Protein AF-A0A7S2MNQ3-F1 (afdb_monomer_lite)

Organism: NCBI:txid374047

Foldseek 3Di:
DDDPVVVVVVLLCVLCVVPDDLVRVLVVCVVVVPPDPVSHRDDRDDDDAFWAWDADDPVSPDIDTFAQDDVVVCVVCVVVQCVVVVVDDFDKDKDWDKHATNDPDQPDPPVRDGIDIDIDMDTHHDPVDQADPCLVVQQQPWDFAQAPVCSNPVVGTDIDGLVVCCVVCVDPYSNRSVVVRVVVVVD

InterPro domains:
  IPR027031 Glycyl-tRNA synthetase/DNA polymerase subunit gamma-2 [PTHR10745] (3-187)
  IPR045864 Class II Aminoacyl-tRNA synthetase/Biotinyl protein ligase (BPL) and lipoyl protein ligase (LPL) [G3DSA:3.30.930.10] (11-187)
  IPR045864 Class II Aminoacyl-tRNA synthetase/Biotinyl protein ligase (BPL) and lipoyl protein ligase (LPL) [SSF55681] (4-186)

pLDDT: mean 94.16, std 4.23, range [74.19, 98.5]

Secondary structure (DSSP, 8-state):
---HHHHHHHHHHHHTGGG--HHHHHHHHHHTT-B-TTSPBPPPP-----S-EEEESTT--EEEE--S-SHHHHHHTHHHHHHHTTT-SSEEEEEEEEEE---SS--SGGGS-SEEEEEEEEEE-BTTB---TTGGGTTT-EEEE--HHHHHTT---EEEEHHHHHHTTSS--HHHHHHHHHHHHH-

Radius of gyration: 21.93 Å; chains: 1; bounding box: 60×30×56 Å

Structure (mmCIF, N/CA/C/O backbone):
data_AF-A0A7S2MNQ3-F1
#
_entry.id   AF-A0A7S2MNQ3-F1
#
loop_
_atom_site.group_PDB
_atom_site.id
_atom_site.type_symbol
_atom_site.label_atom_id
_atom_site.label_alt_id
_atom_site.label_comp_id
_atom_site.label_asym_id
_atom_site.label_entity_id
_atom_site.label_seq_id
_atom_site.pdbx_PDB_ins_code
_atom_site.Cartn_x
_atom_site.Cartn_y
_atom_site.Cartn_z
_atom_site.occupancy
_atom_site.B_iso_or_equiv
_atom_site.auth_seq_id
_atom_site.auth_comp_id
_atom_site.auth_asym_id
_atom_site.auth_atom_id
_atom_site.pdbx_PDB_model_num
ATOM 1 N N . THR A 1 1 ? 35.564 -15.632 -0.385 1.00 74.19 1 THR A N 1
ATOM 2 C CA . THR A 1 1 ? 34.376 -15.359 0.457 1.00 74.19 1 THR A CA 1
ATOM 3 C C . THR A 1 1 ? 34.390 -13.893 0.826 1.00 74.19 1 THR A C 1
ATOM 5 O O . THR A 1 1 ? 35.452 -13.388 1.160 1.00 74.19 1 THR A O 1
ATOM 8 N N . MET A 1 2 ? 33.265 -13.192 0.676 1.00 83.62 2 MET A N 1
ATOM 9 C CA . MET A 1 2 ? 33.176 -11.757 0.980 1.00 83.62 2 MET A CA 1
ATOM 10 C C . MET A 1 2 ? 33.358 -11.517 2.497 1.00 83.62 2 MET A C 1
ATOM 12 O O . MET A 1 2 ? 32.774 -12.282 3.273 1.00 83.62 2 MET A O 1
ATOM 16 N N . PRO A 1 3 ? 34.149 -10.513 2.929 1.00 92.06 3 PRO A N 1
ATOM 17 C CA . PRO A 1 3 ? 34.293 -10.128 4.335 1.00 92.06 3 PRO A CA 1
ATOM 18 C C . PRO A 1 3 ? 32.947 -9.823 5.005 1.00 92.06 3 PRO A C 1
ATOM 20 O O . PRO A 1 3 ? 32.017 -9.350 4.349 1.00 92.06 3 PRO A O 1
ATOM 23 N N . ALA A 1 4 ? 32.849 -10.068 6.315 1.00 88.44 4 ALA A N 1
ATOM 24 C CA . ALA A 1 4 ? 31.614 -9.863 7.076 1.00 88.44 4 ALA A CA 1
ATOM 25 C C . ALA A 1 4 ? 31.109 -8.412 6.996 1.00 88.44 4 ALA A C 1
ATOM 27 O O . ALA A 1 4 ? 29.919 -8.197 6.780 1.00 88.44 4 ALA A O 1
ATOM 28 N N . ASP A 1 5 ? 32.018 -7.439 7.060 1.00 88.69 5 ASP A N 1
ATOM 29 C CA . ASP A 1 5 ? 31.673 -6.015 7.012 1.00 88.69 5 ASP A CA 1
ATOM 30 C C . ASP A 1 5 ? 31.114 -5.605 5.643 1.00 88.69 5 ASP A C 1
ATOM 32 O O . ASP A 1 5 ? 30.091 -4.930 5.561 1.00 88.69 5 ASP A O 1
ATOM 36 N N . GLN A 1 6 ? 31.721 -6.096 4.555 1.00 88.38 6 GLN A N 1
ATOM 37 C CA . GLN A 1 6 ? 31.221 -5.865 3.193 1.00 88.38 6 GLN A CA 1
ATOM 38 C C . GLN A 1 6 ? 29.860 -6.532 2.970 1.00 88.38 6 GLN A C 1
ATOM 40 O O . GLN A 1 6 ? 28.988 -5.984 2.297 1.00 88.38 6 GLN A O 1
ATOM 45 N N . ARG A 1 7 ? 29.645 -7.711 3.566 1.00 89.06 7 ARG A N 1
ATOM 46 C CA . ARG A 1 7 ? 28.344 -8.378 3.521 1.00 89.06 7 ARG A CA 1
ATOM 47 C C . ARG A 1 7 ? 27.265 -7.552 4.213 1.00 89.06 7 ARG A C 1
ATOM 49 O O . ARG A 1 7 ? 26.175 -7.430 3.660 1.00 89.06 7 ARG A O 1
ATOM 56 N N . GLU A 1 8 ? 27.550 -7.011 5.394 1.00 88.44 8 GLU A N 1
ATOM 57 C CA . GLU A 1 8 ? 26.587 -6.181 6.119 1.00 88.44 8 GLU A CA 1
ATOM 58 C C . GLU A 1 8 ? 26.310 -4.865 5.382 1.00 88.44 8 GLU A C 1
ATOM 60 O O . GLU A 1 8 ? 25.156 -4.449 5.297 1.00 88.44 8 GLU A O 1
ATOM 65 N N . GLU A 1 9 ? 27.325 -4.253 4.761 1.00 89.00 9 GLU A N 1
ATOM 66 C CA . GLU A 1 9 ? 27.139 -3.079 3.899 1.00 89.00 9 GLU A CA 1
ATOM 67 C C . GLU A 1 9 ? 26.168 -3.381 2.747 1.00 89.00 9 GLU A C 1
ATOM 69 O O . GLU A 1 9 ? 25.203 -2.646 2.542 1.00 89.00 9 GLU A O 1
ATOM 74 N N . HIS A 1 10 ? 26.360 -4.494 2.034 1.00 90.62 10 HIS A N 1
ATOM 75 C CA . HIS A 1 10 ? 25.475 -4.879 0.930 1.00 90.62 10 HIS A CA 1
ATOM 76 C C . HIS A 1 10 ? 24.045 -5.169 1.400 1.00 90.62 10 HIS A C 1
ATOM 78 O O . HIS A 1 10 ? 23.089 -4.763 0.741 1.00 90.62 10 HIS A O 1
ATOM 84 N N . LEU A 1 11 ? 23.881 -5.839 2.546 1.00 89.56 11 LEU A N 1
ATOM 85 C CA . LEU A 1 11 ? 22.562 -6.093 3.132 1.00 89.56 11 LEU A CA 1
ATOM 86 C C . LEU A 1 11 ? 21.868 -4.788 3.527 1.00 89.56 11 LEU A C 1
ATOM 88 O O . LEU A 1 11 ? 20.670 -4.637 3.300 1.00 89.56 11 LEU A O 1
ATOM 92 N N . ARG A 1 12 ? 22.610 -3.822 4.071 1.00 87.50 12 ARG A N 1
ATOM 93 C CA . ARG A 1 12 ? 22.073 -2.499 4.393 1.00 87.50 12 ARG A CA 1
ATOM 94 C C . ARG A 1 12 ? 21.604 -1.760 3.141 1.00 87.50 12 ARG A C 1
ATOM 96 O O . ARG A 1 12 ? 20.488 -1.251 3.145 1.00 87.50 12 ARG A O 1
ATOM 103 N N . ILE A 1 13 ? 22.404 -1.757 2.075 1.00 90.94 13 ILE A N 1
ATOM 104 C CA . ILE A 1 13 ? 22.024 -1.158 0.784 1.00 90.94 13 ILE A CA 1
ATOM 105 C C . ILE A 1 13 ? 20.764 -1.834 0.239 1.00 90.94 13 ILE A C 1
ATOM 107 O O . ILE A 1 13 ? 19.827 -1.155 -0.167 1.00 90.94 13 ILE A O 1
ATOM 111 N N . GLN A 1 14 ? 20.692 -3.166 0.301 1.00 90.12 14 GLN A N 1
ATOM 112 C CA . GLN A 1 14 ? 19.516 -3.919 -0.134 1.00 90.12 14 GLN A CA 1
ATOM 113 C C . GLN A 1 14 ? 18.250 -3.527 0.641 1.00 90.12 14 GLN A C 1
ATOM 115 O O . GLN A 1 14 ? 17.197 -3.362 0.032 1.00 90.12 14 GLN A O 1
ATOM 120 N N . ARG A 1 15 ? 18.341 -3.345 1.967 1.00 88.69 15 ARG A N 1
ATOM 121 C CA . ARG A 1 15 ? 17.210 -2.905 2.807 1.00 88.69 15 ARG A CA 1
ATOM 122 C C . ARG A 1 15 ? 16.706 -1.502 2.451 1.00 88.69 15 ARG A C 1
ATOM 124 O O . ARG A 1 15 ? 15.576 -1.172 2.785 1.00 88.69 15 ARG A O 1
ATOM 131 N N . GLN A 1 16 ? 17.532 -0.686 1.800 1.00 89.12 16 GLN A N 1
ATOM 132 C CA . GLN A 1 16 ? 17.235 0.706 1.451 1.00 89.12 16 GLN A CA 1
ATOM 133 C C . GLN A 1 16 ? 16.990 0.912 -0.049 1.00 89.12 16 GLN A C 1
ATOM 135 O O . GLN A 1 16 ? 16.825 2.049 -0.477 1.00 89.12 16 GLN A O 1
ATOM 140 N N . ALA A 1 17 ? 16.951 -0.165 -0.841 1.00 89.94 17 ALA A N 1
ATOM 141 C CA . ALA A 1 17 ? 16.892 -0.091 -2.299 1.00 89.94 17 ALA A CA 1
ATOM 142 C C . ALA A 1 17 ? 15.724 0.767 -2.822 1.00 89.94 17 ALA A C 1
ATOM 144 O O . ALA A 1 17 ? 15.895 1.493 -3.797 1.00 89.94 17 ALA A O 1
ATOM 145 N N . ASP A 1 18 ? 14.576 0.732 -2.141 1.00 88.88 18 ASP A N 1
ATOM 146 C CA . ASP A 1 18 ? 13.367 1.473 -2.523 1.00 88.88 18 ASP A CA 1
ATOM 147 C C . ASP A 1 18 ? 13.406 2.970 -2.147 1.00 88.88 18 ASP A C 1
ATOM 149 O O . ASP A 1 18 ? 12.500 3.718 -2.509 1.00 88.88 18 ASP A O 1
ATOM 153 N N . ALA A 1 19 ? 14.425 3.415 -1.402 1.00 91.06 19 ALA A N 1
ATOM 154 C CA . ALA A 1 19 ? 14.555 4.792 -0.920 1.00 91.06 19 ALA A CA 1
ATOM 155 C C . ALA A 1 19 ? 15.574 5.632 -1.706 1.00 91.06 19 ALA A C 1
ATOM 157 O O . ALA A 1 19 ? 15.609 6.848 -1.522 1.00 91.06 19 ALA A O 1
ATOM 158 N N . PHE A 1 20 ? 16.403 5.005 -2.545 1.00 92.88 20 PHE A N 1
ATOM 159 C CA . PHE A 1 20 ? 17.440 5.707 -3.295 1.00 92.88 20 PHE A CA 1
ATOM 160 C C . PHE A 1 20 ? 16.859 6.561 -4.423 1.00 92.88 20 PHE A C 1
ATOM 162 O O . PHE A 1 20 ? 15.936 6.148 -5.131 1.00 92.88 20 PHE A O 1
ATOM 169 N N . SER A 1 21 ? 17.447 7.739 -4.631 1.00 94.19 21 SER A N 1
ATOM 170 C CA . SER A 1 21 ? 17.185 8.547 -5.822 1.00 94.19 21 SER A CA 1
ATOM 171 C C . SER A 1 21 ? 17.766 7.884 -7.084 1.00 94.19 21 SER A C 1
ATOM 173 O O . SER A 1 21 ? 18.634 7.010 -6.984 1.00 94.19 21 SER A O 1
ATOM 175 N N . PRO A 1 22 ? 17.342 8.295 -8.295 1.00 93.50 22 PRO A N 1
ATOM 176 C CA . PRO A 1 22 ? 17.962 7.833 -9.537 1.00 93.50 22 PRO A CA 1
ATOM 177 C C . PRO A 1 22 ? 19.487 8.028 -9.557 1.00 93.50 22 PRO A C 1
ATOM 179 O O . PRO A 1 22 ? 20.218 7.127 -9.954 1.00 93.50 22 PRO A O 1
ATOM 182 N N . GLU A 1 23 ? 19.976 9.166 -9.060 1.00 94.38 23 GLU A N 1
ATOM 183 C CA . GLU A 1 23 ? 21.405 9.488 -9.012 1.00 94.38 23 GLU A CA 1
ATOM 184 C C . GLU A 1 23 ? 22.163 8.593 -8.022 1.00 94.38 23 GLU A C 1
ATOM 186 O O . GLU A 1 23 ? 23.273 8.143 -8.310 1.00 94.38 23 GLU A O 1
ATOM 191 N N . GLU A 1 24 ? 21.565 8.310 -6.862 1.00 94.31 24 GLU A N 1
ATOM 192 C CA . GLU A 1 24 ? 22.134 7.394 -5.871 1.00 94.31 24 GLU A CA 1
ATOM 193 C C . GLU A 1 24 ? 22.182 5.957 -6.407 1.00 94.31 24 GLU A C 1
ATOM 195 O O . GLU A 1 24 ? 23.193 5.272 -6.238 1.00 94.31 24 GLU A O 1
ATOM 200 N N . LEU A 1 25 ? 21.132 5.512 -7.107 1.00 93.12 25 LEU A N 1
ATOM 201 C CA . LEU A 1 25 ? 21.104 4.212 -7.779 1.00 93.12 25 LEU A CA 1
ATOM 202 C C . LEU A 1 25 ? 22.197 4.111 -8.846 1.00 93.12 25 LEU A C 1
ATOM 204 O O . LEU A 1 25 ? 22.937 3.127 -8.855 1.00 93.12 25 LEU A O 1
ATOM 208 N N . ASP A 1 26 ? 22.348 5.123 -9.700 1.00 93.75 26 ASP A N 1
ATOM 209 C CA . ASP A 1 26 ? 23.392 5.151 -10.729 1.00 93.75 26 ASP A CA 1
ATOM 210 C C . ASP A 1 26 ? 24.794 5.097 -10.107 1.00 93.75 26 ASP A C 1
ATOM 212 O O . ASP A 1 26 ? 25.646 4.314 -10.541 1.00 93.75 26 ASP A O 1
ATOM 216 N N . ALA A 1 27 ? 25.029 5.864 -9.038 1.00 94.50 27 ALA A N 1
ATOM 217 C CA . ALA A 1 27 ? 26.290 5.835 -8.304 1.00 94.50 27 ALA A CA 1
ATOM 218 C C . ALA A 1 27 ? 26.582 4.448 -7.707 1.00 94.50 27 ALA A C 1
ATOM 220 O O . ALA A 1 27 ? 27.723 3.981 -7.759 1.00 94.50 27 ALA A O 1
ATOM 221 N N . LEU A 1 28 ? 25.566 3.761 -7.174 1.00 93.69 28 LEU A N 1
ATOM 222 C CA . LEU A 1 28 ? 25.700 2.401 -6.645 1.00 93.69 28 LEU A CA 1
ATOM 223 C C . LEU A 1 28 ? 25.972 1.377 -7.753 1.00 93.69 28 LEU A C 1
ATOM 225 O O . LEU A 1 28 ? 26.846 0.524 -7.590 1.00 93.69 28 LEU A O 1
ATOM 229 N N . LEU A 1 29 ? 25.269 1.466 -8.884 1.00 92.81 29 LEU A N 1
ATOM 230 C CA . LEU A 1 29 ? 25.492 0.587 -10.035 1.00 92.81 29 LEU A CA 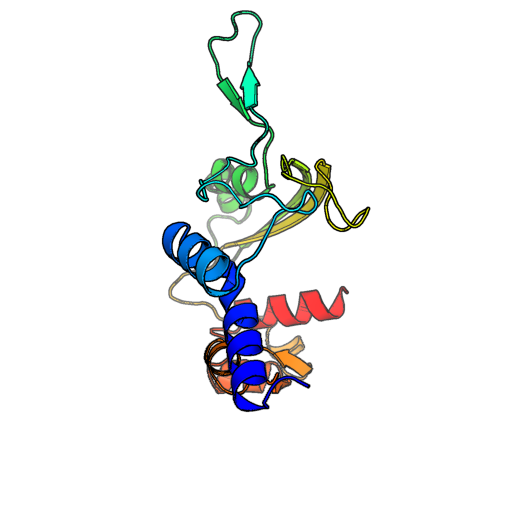1
ATOM 231 C C . LEU A 1 29 ? 26.926 0.723 -10.564 1.00 92.81 29 LEU A C 1
ATOM 233 O O . LEU A 1 29 ? 27.562 -0.291 -10.848 1.00 92.81 29 LEU A O 1
ATOM 237 N N . LEU A 1 30 ? 27.456 1.949 -10.625 1.00 92.44 30 LEU A N 1
ATOM 238 C CA . LEU A 1 30 ? 28.848 2.213 -10.997 1.00 92.44 30 LEU A CA 1
ATOM 239 C C . LEU A 1 30 ? 29.839 1.709 -9.940 1.00 92.44 30 LEU A C 1
ATOM 241 O O . LEU A 1 30 ? 30.812 1.044 -10.292 1.00 92.44 30 LEU A O 1
ATOM 245 N N . LYS A 1 31 ? 29.587 1.976 -8.648 1.00 92.62 31 LYS A N 1
ATOM 246 C CA . LYS A 1 31 ? 30.439 1.530 -7.527 1.00 92.62 31 LYS A CA 1
ATOM 247 C C . LYS A 1 31 ? 30.657 0.014 -7.541 1.00 92.62 31 LYS A C 1
ATOM 249 O O . LYS A 1 31 ? 31.754 -0.440 -7.227 1.00 92.62 31 LYS A O 1
ATOM 254 N N . TYR A 1 32 ? 29.625 -0.753 -7.889 1.00 91.81 32 TYR A N 1
ATOM 255 C CA . TYR A 1 32 ? 29.655 -2.218 -7.880 1.00 91.81 32 TYR A CA 1
ATOM 256 C C . TYR A 1 32 ? 29.868 -2.863 -9.260 1.00 91.81 32 TYR A C 1
ATOM 258 O O . TYR A 1 32 ? 29.749 -4.081 -9.370 1.00 91.81 32 TYR A O 1
ATOM 266 N N . ASP A 1 33 ? 30.197 -2.080 -10.297 1.00 92.06 33 ASP A N 1
ATOM 267 C CA . ASP A 1 33 ? 30.358 -2.548 -11.688 1.00 92.06 33 ASP A CA 1
ATOM 268 C C . ASP A 1 33 ? 29.169 -3.411 -12.170 1.00 92.06 33 ASP A C 1
ATOM 270 O O . ASP A 1 33 ? 29.319 -4.435 -12.845 1.00 92.06 33 ASP A O 1
ATOM 274 N N . CYS A 1 34 ? 27.952 -3.010 -11.786 1.00 91.94 34 CYS A N 1
ATOM 275 C CA . CYS A 1 34 ? 26.723 -3.703 -12.147 1.00 91.94 34 CYS A CA 1
ATOM 276 C C . CYS A 1 34 ? 26.456 -3.554 -13.649 1.00 91.94 34 CYS A C 1
ATOM 278 O O . CYS A 1 34 ? 26.321 -2.446 -14.168 1.00 91.94 34 CYS A O 1
ATOM 280 N N . LYS A 1 35 ? 26.311 -4.684 -14.345 1.00 92.75 35 LYS A N 1
ATOM 281 C CA . LYS A 1 35 ? 26.065 -4.728 -15.794 1.00 92.75 35 LYS A CA 1
ATOM 282 C C . LYS A 1 35 ? 24.709 -5.337 -16.106 1.00 92.75 35 LYS A C 1
ATOM 284 O O . LYS A 1 35 ? 24.158 -6.126 -15.333 1.00 92.75 35 LYS A O 1
ATOM 289 N N . ALA A 1 36 ? 24.176 -4.968 -17.263 1.00 90.00 36 ALA A N 1
ATOM 290 C CA . ALA A 1 36 ? 23.012 -5.617 -17.837 1.00 90.00 36 ALA A CA 1
ATOM 291 C C . ALA A 1 36 ? 23.303 -7.111 -18.080 1.00 90.00 36 ALA A C 1
ATOM 293 O O . ALA A 1 36 ? 24.465 -7.496 -18.222 1.00 90.00 36 ALA A O 1
ATOM 294 N N . PRO A 1 37 ? 22.274 -7.968 -18.220 1.00 88.44 37 PRO A N 1
ATOM 295 C CA . PRO A 1 37 ? 22.473 -9.373 -18.591 1.00 88.44 37 PRO A CA 1
ATOM 296 C C . PRO A 1 37 ? 23.270 -9.576 -19.892 1.00 88.44 37 PRO A C 1
ATOM 298 O O . PRO A 1 37 ? 23.861 -10.630 -20.091 1.00 88.44 37 PRO A O 1
ATOM 301 N N . SER A 1 38 ? 23.308 -8.566 -20.767 1.00 90.44 38 SER A N 1
ATOM 302 C CA . SER A 1 38 ? 24.131 -8.530 -21.982 1.00 90.44 38 SER A CA 1
ATOM 303 C C . SER A 1 38 ? 25.623 -8.255 -21.737 1.00 90.44 38 SER A C 1
ATOM 305 O O . SER A 1 38 ? 26.402 -8.276 -22.685 1.00 90.44 38 SER A O 1
ATOM 307 N N . GLY A 1 39 ? 26.029 -7.949 -20.501 1.00 91.00 39 GLY A N 1
ATOM 308 C CA . GLY A 1 39 ? 27.388 -7.536 -20.143 1.00 91.00 39 GLY A CA 1
ATOM 309 C C . GLY A 1 39 ? 27.702 -6.060 -20.414 1.00 91.00 39 GLY A C 1
ATOM 310 O O . GLY A 1 39 ? 28.820 -5.630 -20.153 1.00 91.00 39 GLY A O 1
ATOM 311 N N . GLN A 1 40 ? 26.744 -5.276 -20.915 1.00 91.69 40 GLN A N 1
ATOM 312 C CA . GLN A 1 40 ? 26.919 -3.837 -21.143 1.00 91.69 40 GLN A CA 1
ATOM 313 C C . GLN A 1 40 ? 26.595 -3.021 -19.878 1.00 91.69 40 GLN A C 1
ATOM 315 O O . GLN A 1 40 ? 25.770 -3.467 -19.074 1.00 91.69 40 GLN A O 1
ATOM 320 N N . PRO A 1 41 ? 27.198 -1.831 -19.691 1.00 89.69 41 PRO A N 1
ATOM 321 C CA . PRO A 1 41 ? 26.803 -0.905 -18.631 1.00 89.69 41 PRO A CA 1
ATOM 322 C C . PRO A 1 41 ? 25.326 -0.502 -18.740 1.00 89.69 41 PRO A C 1
ATOM 324 O O . PRO A 1 41 ? 24.772 -0.436 -19.840 1.00 89.69 41 PRO A O 1
ATOM 327 N N . TYR A 1 42 ? 24.692 -0.214 -17.603 1.00 91.19 42 TYR A N 1
ATOM 328 C CA . TYR A 1 42 ? 23.354 0.379 -17.595 1.00 91.19 42 TYR A CA 1
ATOM 329 C C . TYR A 1 42 ? 23.397 1.831 -18.091 1.00 91.19 42 TYR A C 1
ATOM 331 O O . TYR A 1 42 ? 24.374 2.547 -17.872 1.00 91.19 42 TYR A O 1
ATOM 339 N N . SER A 1 43 ? 22.329 2.264 -18.763 1.00 91.81 43 SER A N 1
ATOM 340 C CA . SER A 1 43 ? 22.081 3.689 -18.996 1.00 91.81 43 SER A CA 1
ATOM 341 C C . SER A 1 43 ? 21.679 4.377 -17.693 1.00 91.81 43 SER A C 1
ATOM 343 O O . SER A 1 43 ? 21.239 3.705 -16.763 1.00 91.81 43 SER A O 1
ATOM 345 N N . GLN A 1 44 ? 21.747 5.709 -17.676 1.00 92.69 44 GLN A N 1
ATOM 346 C CA . GLN A 1 44 ? 21.278 6.523 -16.555 1.00 92.69 44 GLN A CA 1
ATOM 347 C C . GLN A 1 44 ? 19.839 6.158 -16.160 1.00 92.69 44 GLN A C 1
ATOM 349 O O . GLN A 1 44 ? 18.981 5.979 -17.036 1.00 92.69 44 GLN A O 1
ATOM 354 N N . ALA A 1 45 ? 19.580 6.048 -14.859 1.00 93.31 45 ALA A N 1
ATOM 355 C CA . ALA A 1 45 ? 18.250 5.814 -14.328 1.00 93.31 45 ALA A CA 1
ATOM 356 C C . ALA A 1 45 ? 17.324 7.004 -14.629 1.00 93.31 45 ALA A C 1
ATOM 358 O O . ALA A 1 45 ? 17.710 8.169 -14.553 1.00 93.31 45 ALA A O 1
ATOM 359 N N . PHE A 1 46 ? 16.067 6.714 -14.964 1.00 91.19 46 PHE A N 1
ATOM 360 C CA . PHE A 1 46 ? 15.056 7.735 -15.226 1.00 91.19 46 PHE A CA 1
ATOM 361 C C . PHE A 1 46 ? 13.672 7.267 -14.761 1.00 91.19 46 PHE A C 1
ATOM 363 O O . PHE A 1 46 ? 13.389 6.064 -14.770 1.00 91.19 46 PHE A O 1
ATOM 370 N N . PRO A 1 47 ? 12.783 8.195 -14.364 1.00 91.25 47 PRO A N 1
ATOM 371 C CA . PRO A 1 47 ? 11.435 7.843 -13.950 1.00 91.25 47 PRO A CA 1
ATOM 372 C C . PRO A 1 47 ? 10.611 7.363 -15.147 1.00 91.25 47 PRO A C 1
ATOM 374 O O . PRO A 1 47 ? 10.534 8.023 -16.185 1.00 91.25 47 PRO A O 1
ATOM 377 N N . PHE A 1 48 ? 9.940 6.227 -14.980 1.00 91.56 48 PHE A N 1
ATOM 378 C CA . PHE A 1 48 ? 9.050 5.656 -15.984 1.00 91.56 48 PHE A CA 1
ATOM 379 C C . PHE A 1 48 ? 7.615 5.611 -15.451 1.00 91.56 48 PHE A C 1
ATOM 381 O O . PHE A 1 48 ? 7.352 5.042 -14.393 1.00 91.56 48 PHE A O 1
ATOM 388 N N . ASN A 1 49 ? 6.674 6.212 -16.184 1.00 93.19 49 ASN A N 1
ATOM 389 C CA . ASN A 1 49 ? 5.267 6.211 -15.794 1.00 93.19 49 ASN A CA 1
ATOM 390 C C . ASN A 1 49 ? 4.642 4.829 -16.043 1.00 93.19 49 ASN A C 1
ATOM 392 O O . ASN A 1 49 ? 4.553 4.371 -17.182 1.00 93.19 49 ASN A O 1
ATOM 396 N N . LEU A 1 50 ? 4.167 4.195 -14.971 1.00 96.06 50 LEU A N 1
ATOM 397 C CA . LEU A 1 50 ? 3.537 2.875 -15.007 1.00 96.06 50 LEU A CA 1
ATOM 398 C C . LEU A 1 50 ? 2.052 2.911 -15.400 1.00 96.06 50 LEU A C 1
ATOM 400 O O . LEU A 1 50 ? 1.397 1.878 -15.379 1.00 96.06 50 LEU A O 1
ATOM 404 N N . MET A 1 51 ? 1.470 4.053 -15.757 1.00 97.44 51 MET A N 1
ATOM 405 C CA . MET A 1 51 ? 0.077 4.098 -16.210 1.00 97.44 51 MET A CA 1
ATOM 406 C C . MET A 1 51 ? -0.042 3.800 -17.707 1.00 97.44 51 MET A C 1
ATOM 408 O O . MET A 1 51 ? 0.714 4.322 -18.529 1.00 97.44 51 MET A O 1
ATOM 412 N N . PHE A 1 52 ? -1.047 3.008 -18.088 1.00 96.88 52 PHE A N 1
ATOM 413 C CA . PHE A 1 52 ? -1.401 2.823 -19.495 1.00 96.88 52 PHE A CA 1
ATOM 414 C C . PHE A 1 52 ? -2.143 4.049 -20.014 1.00 96.88 52 PHE A C 1
ATOM 416 O O . PHE A 1 52 ? -3.278 4.305 -19.615 1.00 96.88 52 PHE A O 1
ATOM 423 N N . LYS A 1 53 ? -1.505 4.791 -20.917 1.00 96.38 53 LYS A N 1
ATOM 424 C CA . LYS A 1 53 ? -2.097 5.941 -21.602 1.00 96.38 53 LYS A CA 1
ATOM 425 C C . LYS A 1 53 ? -3.039 5.480 -22.717 1.00 96.38 53 LYS A C 1
ATOM 427 O O . LYS A 1 53 ? -2.703 4.576 -23.475 1.00 96.38 53 LYS A O 1
ATOM 432 N N . THR A 1 54 ? -4.186 6.137 -22.841 1.00 95.81 54 THR A N 1
ATOM 433 C CA . THR A 1 54 ? -5.160 5.931 -23.920 1.00 95.81 54 THR A CA 1
ATOM 434 C C . THR A 1 54 ? -5.762 7.266 -24.373 1.00 95.81 54 THR A C 1
ATOM 436 O O . THR A 1 54 ? -5.502 8.313 -23.776 1.00 95.81 54 THR A O 1
ATOM 439 N N . SER A 1 55 ? -6.572 7.231 -25.425 1.00 95.81 55 SER A N 1
ATOM 440 C CA . SER A 1 55 ? -7.344 8.364 -25.934 1.00 95.81 55 SER A CA 1
ATOM 441 C C . SER A 1 55 ? -8.837 8.070 -25.792 1.00 95.81 55 SER A C 1
ATOM 443 O O . SER A 1 55 ? -9.297 6.977 -26.112 1.00 95.81 55 SER A O 1
ATOM 445 N N . ILE A 1 56 ? -9.593 9.041 -25.286 1.00 94.62 56 ILE A N 1
ATOM 446 C CA . ILE A 1 56 ? -11.033 8.958 -25.051 1.00 94.62 56 ILE A CA 1
ATOM 447 C C . ILE A 1 56 ? -11.751 9.692 -26.187 1.00 94.62 56 ILE A C 1
ATOM 449 O O . ILE A 1 56 ? -11.485 10.863 -26.450 1.00 94.62 56 ILE A O 1
ATOM 453 N N . GLY A 1 57 ? -12.694 9.003 -26.832 1.00 93.44 57 GLY A N 1
ATOM 454 C CA . GLY A 1 57 ? -13.451 9.532 -27.966 1.00 93.44 57 GLY A CA 1
ATOM 455 C C . GLY A 1 57 ? -12.708 9.429 -29.310 1.00 93.44 57 GLY A C 1
ATOM 456 O O . GLY A 1 57 ? -11.497 9.211 -29.342 1.00 93.44 57 GLY A O 1
ATOM 457 N N . PRO A 1 58 ? -13.431 9.568 -30.436 1.00 89.19 58 PRO A N 1
ATOM 458 C CA . PRO A 1 58 ? -12.88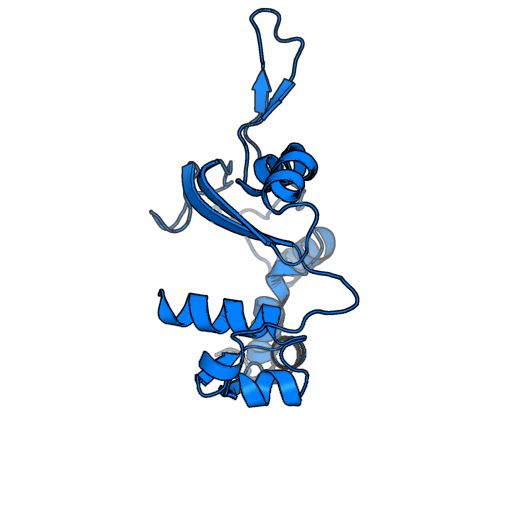8 9.329 -31.777 1.00 89.19 58 PRO A CA 1
ATOM 459 C C . PRO A 1 58 ? -11.866 10.384 -32.219 1.00 89.19 58 PRO A C 1
ATOM 461 O O . PRO A 1 58 ? -10.973 10.079 -33.001 1.00 89.19 58 PRO A O 1
ATOM 464 N N . GLU A 1 59 ? -11.979 11.612 -31.709 1.00 88.69 59 GLU A N 1
ATOM 465 C CA . GLU A 1 59 ? -11.089 12.727 -32.061 1.00 88.69 59 GLU A CA 1
ATOM 466 C C . GLU A 1 59 ? -9.744 12.678 -31.320 1.00 88.69 59 GLU A C 1
ATOM 468 O O . GLU A 1 59 ? -8.825 13.422 -31.648 1.00 88.69 59 GLU A O 1
ATOM 473 N N . GLY A 1 60 ? -9.619 11.825 -30.296 1.00 82.38 60 GLY A N 1
ATOM 474 C CA . GLY A 1 60 ? -8.388 11.648 -29.526 1.00 82.38 60 GLY A CA 1
ATOM 475 C C . GLY A 1 60 ? -7.923 12.873 -28.729 1.00 82.38 60 GLY A C 1
ATOM 476 O O . GLY A 1 60 ? -6.808 12.866 -28.209 1.00 82.38 60 GLY A O 1
ATOM 477 N N . THR A 1 61 ? -8.764 13.902 -28.610 1.00 90.06 61 THR A N 1
ATOM 478 C CA . THR A 1 61 ? -8.475 15.161 -27.904 1.00 90.06 61 THR A CA 1
ATOM 479 C C . THR A 1 61 ? -8.422 14.987 -26.386 1.00 90.06 61 THR A C 1
ATOM 481 O O . THR A 1 61 ? -7.673 15.691 -25.709 1.00 90.06 61 THR A O 1
ATOM 484 N N . ALA A 1 62 ? -9.163 14.021 -25.840 1.00 93.56 62 ALA A N 1
ATOM 485 C CA . ALA A 1 62 ? -9.127 13.682 -24.425 1.00 93.56 62 ALA A CA 1
ATOM 486 C C . ALA A 1 62 ? -8.138 12.537 -24.169 1.00 93.56 62 ALA A C 1
ATOM 488 O O . ALA A 1 62 ? -8.341 11.407 -24.608 1.00 93.56 62 ALA A O 1
ATOM 489 N N . VAL A 1 63 ? -7.066 12.811 -23.426 1.00 95.12 63 VAL A N 1
ATOM 490 C CA . VAL A 1 63 ? -6.129 11.777 -22.967 1.00 95.12 63 VAL A CA 1
ATOM 491 C C . VAL A 1 63 ? -6.677 11.131 -21.698 1.00 95.12 63 VAL A C 1
ATOM 493 O O . VAL A 1 63 ? -7.014 11.821 -20.739 1.00 95.12 63 VAL A O 1
ATOM 496 N N . GLY A 1 64 ? -6.733 9.803 -21.689 1.00 95.75 64 GLY A N 1
ATOM 497 C CA . GLY A 1 64 ? -7.126 8.998 -20.539 1.00 95.75 64 GLY A CA 1
ATOM 498 C C . GLY A 1 64 ? -6.007 8.079 -20.068 1.00 95.75 64 GLY A C 1
ATOM 499 O O . GLY A 1 64 ? -5.006 7.874 -20.758 1.00 95.75 64 GLY A O 1
ATOM 500 N N . TYR A 1 65 ? -6.215 7.479 -18.901 1.00 97.44 65 TYR A N 1
ATOM 501 C CA . TYR A 1 65 ? -5.360 6.419 -18.382 1.00 97.44 65 TYR A CA 1
ATOM 502 C C . TYR A 1 65 ? -6.218 5.281 -17.848 1.00 97.44 65 TYR A C 1
ATOM 504 O O . TYR A 1 65 ? -7.285 5.518 -17.276 1.00 97.44 65 TYR A O 1
ATOM 512 N N . LEU A 1 66 ? -5.745 4.046 -18.004 1.00 97.81 66 LEU A N 1
ATOM 513 C CA . LEU A 1 66 ? -6.286 2.952 -17.207 1.00 97.81 66 LEU A CA 1
ATOM 514 C C . LEU A 1 66 ? -5.867 3.167 -15.753 1.00 97.81 66 LEU A C 1
ATOM 516 O O . LEU A 1 66 ? -4.710 3.487 -15.474 1.00 97.81 66 LEU A O 1
ATOM 520 N N . ARG A 1 67 ? -6.818 3.014 -14.831 1.00 97.25 67 ARG A N 1
ATOM 521 C CA . ARG A 1 67 ? -6.582 3.271 -13.409 1.00 97.25 67 ARG A CA 1
ATOM 522 C C . ARG A 1 67 ? -5.512 2.313 -12.843 1.00 97.25 67 ARG A C 1
ATOM 524 O O . ARG A 1 67 ? -5.644 1.098 -13.029 1.00 97.25 67 ARG A O 1
ATOM 5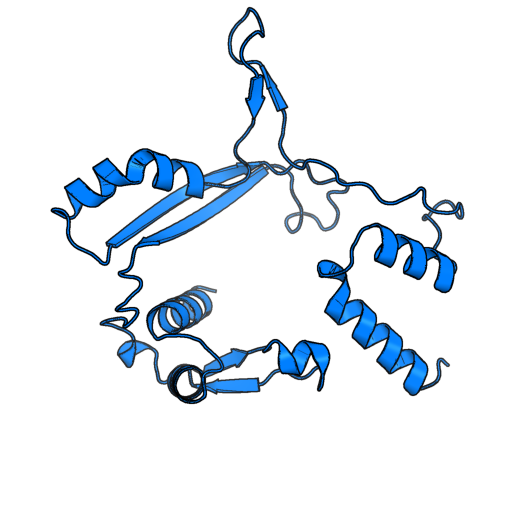31 N N . PRO A 1 68 ? -4.483 2.818 -12.140 1.00 97.31 68 PRO A N 1
ATOM 532 C CA . PRO A 1 68 ? -3.457 1.977 -11.517 1.00 97.31 68 PRO A CA 1
ATOM 533 C C . PRO A 1 68 ? -3.866 1.404 -10.148 1.00 97.31 68 PRO A C 1
ATOM 535 O O . PRO A 1 68 ? -3.186 0.518 -9.627 1.00 97.31 68 PRO A O 1
ATOM 538 N N . GLU A 1 69 ? -4.971 1.910 -9.597 1.00 97.06 69 GLU A N 1
ATOM 539 C CA . GLU A 1 69 ? -5.577 1.586 -8.300 1.00 97.06 69 GLU A CA 1
ATOM 540 C C . GLU A 1 69 ? -7.098 1.826 -8.358 1.00 97.06 69 GLU A C 1
ATOM 542 O O . GLU A 1 69 ? -7.617 2.366 -9.344 1.00 97.06 69 GLU A O 1
ATOM 547 N N . THR A 1 70 ? -7.834 1.426 -7.322 1.00 96.56 70 THR A N 1
ATOM 548 C CA . THR A 1 70 ? -9.288 1.641 -7.213 1.00 96.56 70 THR A CA 1
ATOM 549 C C . THR A 1 70 ? -9.685 2.808 -6.299 1.00 96.56 70 THR A C 1
ATOM 551 O O . THR A 1 70 ? -10.776 3.357 -6.479 1.00 96.56 70 THR A O 1
ATOM 554 N N . ALA A 1 71 ? -8.788 3.249 -5.415 1.00 96.19 71 ALA A N 1
ATOM 555 C CA . ALA A 1 71 ? -8.982 4.291 -4.406 1.00 96.19 71 ALA A CA 1
ATOM 556 C C . ALA A 1 71 ? -9.517 5.623 -4.958 1.00 96.19 71 ALA A C 1
ATOM 558 O O . ALA A 1 71 ? -10.458 6.200 -4.412 1.00 96.19 71 ALA A O 1
ATOM 559 N N . GLN A 1 72 ? -8.998 6.087 -6.102 1.00 95.81 72 GLN A N 1
ATOM 560 C CA . GLN A 1 72 ? -9.406 7.367 -6.703 1.00 95.81 72 GLN A CA 1
ATOM 561 C C . GLN A 1 72 ? -10.922 7.476 -6.926 1.00 95.81 72 GLN A C 1
ATOM 563 O O . GLN A 1 72 ? -11.513 8.538 -6.725 1.00 95.81 72 GLN A O 1
ATOM 568 N N . GLY A 1 73 ? -11.579 6.370 -7.297 1.00 95.12 73 GLY A N 1
ATOM 569 C CA . GLY A 1 73 ? -13.031 6.343 -7.478 1.00 95.12 73 GLY A CA 1
ATOM 570 C C . GLY A 1 73 ? -13.796 6.603 -6.178 1.00 95.12 73 GLY A C 1
ATOM 571 O O . GLY A 1 73 ? -14.839 7.261 -6.198 1.00 95.12 73 GLY A O 1
ATOM 572 N N . LEU A 1 74 ? -13.259 6.139 -5.049 1.00 97.31 74 LEU A N 1
ATOM 573 C CA . LEU A 1 74 ? -13.824 6.347 -3.719 1.00 97.31 74 LEU A CA 1
ATOM 574 C C . LEU A 1 74 ? -13.648 7.807 -3.280 1.00 97.31 74 LEU A C 1
ATOM 576 O O . LEU A 1 74 ? -14.602 8.415 -2.796 1.00 97.31 74 LEU A O 1
ATOM 580 N N . PHE A 1 75 ? -12.489 8.414 -3.546 1.00 97.50 75 PHE A N 1
ATOM 581 C CA . PHE A 1 75 ? -12.235 9.820 -3.210 1.00 97.50 75 PHE A CA 1
ATOM 582 C C . PHE A 1 75 ? -13.092 10.798 -4.015 1.00 97.50 75 PHE A C 1
ATOM 584 O O . PHE A 1 75 ? -13.707 11.693 -3.435 1.00 97.50 75 PHE A O 1
ATOM 591 N N . VAL A 1 76 ? -13.218 10.605 -5.333 1.00 97.62 76 VAL A N 1
ATOM 592 C CA . VAL A 1 76 ? -14.081 11.456 -6.177 1.00 97.62 76 VAL A CA 1
ATOM 593 C C . VAL A 1 76 ? -15.544 11.395 -5.717 1.00 97.62 76 VAL A C 1
ATOM 595 O O . VAL A 1 76 ? -16.273 12.381 -5.814 1.00 97.62 76 VAL A O 1
ATOM 598 N N . ASN A 1 77 ? -15.974 10.260 -5.159 1.00 97.62 77 ASN A N 1
ATOM 599 C CA . ASN A 1 77 ? -17.324 10.070 -4.629 1.00 97.62 77 ASN A CA 1
ATOM 600 C C . ASN A 1 77 ? -17.451 10.317 -3.118 1.00 97.62 77 ASN A C 1
ATOM 602 O O . ASN A 1 77 ? -18.521 10.058 -2.562 1.00 97.62 77 ASN A O 1
ATOM 606 N N . PHE A 1 78 ? -16.424 10.859 -2.455 1.00 97.88 78 PHE A N 1
ATOM 607 C CA . PHE A 1 78 ? -16.390 11.018 -0.998 1.00 97.88 78 PHE A CA 1
ATOM 608 C C . PHE A 1 78 ? -17.648 11.686 -0.440 1.00 97.88 78 PHE A C 1
ATOM 610 O O . PHE A 1 78 ? -18.235 11.184 0.513 1.00 97.88 78 PHE A O 1
ATOM 617 N N . ARG A 1 79 ? -18.121 12.775 -1.067 1.00 97.44 79 ARG A N 1
ATOM 618 C CA . ARG A 1 79 ? -19.314 13.491 -0.594 1.00 97.44 79 ARG A CA 1
ATOM 619 C C . ARG A 1 79 ? -20.544 12.584 -0.520 1.00 97.44 79 ARG A C 1
ATOM 621 O O . ARG A 1 79 ? -21.232 12.580 0.492 1.00 97.44 79 ARG A O 1
ATOM 628 N N . ARG A 1 80 ? -20.784 11.789 -1.566 1.00 97.62 80 ARG A N 1
ATOM 629 C CA . ARG A 1 80 ? -21.918 10.855 -1.625 1.00 97.62 80 ARG A CA 1
ATOM 630 C C . ARG A 1 80 ? -21.770 9.739 -0.596 1.00 97.62 80 ARG A C 1
ATOM 632 O O . ARG A 1 80 ? -22.746 9.382 0.051 1.00 97.62 80 ARG A O 1
ATOM 639 N N . LEU A 1 81 ? -20.558 9.211 -0.428 1.00 97.81 81 LEU A N 1
ATOM 640 C CA . LEU A 1 81 ? -20.270 8.171 0.563 1.00 97.81 81 LEU A CA 1
ATOM 641 C C . LEU A 1 81 ? -20.478 8.679 1.998 1.00 97.81 81 LEU A C 1
ATOM 643 O O . LEU A 1 81 ? -21.076 7.989 2.818 1.00 97.81 81 LEU A O 1
ATOM 647 N N . LEU A 1 82 ? -20.051 9.909 2.282 1.00 97.38 82 LEU A N 1
ATOM 648 C CA . LEU A 1 82 ? -20.261 10.561 3.570 1.00 97.38 82 LEU A CA 1
ATOM 649 C C . LEU A 1 82 ? -21.750 10.834 3.833 1.00 97.38 82 LEU A C 1
ATOM 651 O O . LEU A 1 82 ? -22.228 10.607 4.945 1.00 97.38 82 LEU A O 1
ATOM 655 N N . ASP A 1 83 ? -22.493 11.286 2.819 1.00 97.69 83 ASP A N 1
ATOM 656 C CA . ASP A 1 83 ? -23.939 11.511 2.925 1.00 97.69 83 ASP A CA 1
ATOM 657 C C . ASP A 1 83 ? -24.688 10.195 3.232 1.00 97.69 83 ASP A C 1
ATOM 659 O O . ASP A 1 83 ? -25.604 10.193 4.056 1.00 97.69 83 ASP A O 1
ATOM 663 N N . LEU A 1 84 ? -24.254 9.057 2.668 1.00 97.25 84 LEU A N 1
ATOM 664 C CA . LEU A 1 84 ? -24.788 7.728 3.011 1.00 97.25 84 LEU A CA 1
ATOM 665 C C . LEU A 1 84 ? -24.543 7.344 4.477 1.00 97.25 84 LEU A C 1
ATOM 667 O O . LEU A 1 84 ? -25.349 6.620 5.057 1.00 97.25 84 LEU A O 1
ATOM 671 N N . ASN A 1 85 ? -23.475 7.860 5.093 1.00 96.88 85 ASN A N 1
ATOM 672 C CA . ASN A 1 85 ? -23.216 7.714 6.526 1.00 96.88 85 ASN A CA 1
ATOM 673 C C . ASN A 1 85 ? -23.777 8.883 7.362 1.00 96.88 85 ASN A C 1
ATOM 675 O O . ASN A 1 85 ? -23.311 9.147 8.473 1.00 96.88 85 ASN A O 1
ATOM 679 N N . ALA A 1 86 ? -24.760 9.620 6.832 1.00 97.00 86 ALA A N 1
ATOM 680 C CA . ALA A 1 86 ? -25.403 10.758 7.489 1.00 97.00 86 ALA A CA 1
ATOM 681 C C . ALA A 1 86 ? -24.416 11.840 7.976 1.00 97.00 86 ALA A C 1
ATOM 683 O O . ALA A 1 86 ? -24.627 12.459 9.021 1.00 97.00 86 ALA A O 1
ATOM 684 N N . GLY A 1 87 ? -23.312 12.046 7.252 1.00 95.06 87 GLY A N 1
ATOM 685 C CA . GLY A 1 87 ? -22.291 13.027 7.620 1.00 95.06 87 GLY A CA 1
ATOM 686 C C . GLY A 1 87 ? -21.414 12.627 8.809 1.00 95.06 87 GLY A C 1
ATOM 687 O O . GLY A 1 87 ? -20.640 13.454 9.286 1.00 95.06 87 GLY A O 1
ATOM 688 N N . LYS A 1 88 ? -21.530 11.392 9.313 1.00 94.38 88 LYS A N 1
ATOM 689 C CA . LYS A 1 88 ? -20.783 10.923 10.485 1.00 94.38 88 LYS A CA 1
ATOM 690 C C . LYS A 1 88 ? -19.459 10.278 10.087 1.00 94.38 88 LYS A C 1
ATOM 692 O O . LYS A 1 88 ? -19.321 9.700 9.012 1.00 94.38 88 LYS A O 1
ATOM 697 N N . MET A 1 89 ? -18.503 10.348 11.001 1.00 93.25 89 MET A N 1
ATOM 698 C CA . MET A 1 89 ? -17.185 9.722 10.908 1.00 93.25 89 MET A CA 1
ATOM 699 C C . MET A 1 89 ? -16.940 8.901 12.189 1.00 93.25 89 MET A C 1
ATOM 701 O O . MET A 1 89 ? -17.480 9.273 13.234 1.00 93.25 89 MET A O 1
ATOM 705 N N . PRO A 1 90 ? -16.136 7.824 12.143 1.00 96.00 90 PRO A N 1
ATOM 706 C CA . PRO A 1 90 ? -15.498 7.266 10.952 1.00 96.00 90 PRO A CA 1
ATOM 707 C C . PRO A 1 90 ? -16.482 6.509 10.047 1.00 96.00 90 PRO A C 1
ATOM 709 O O . PRO A 1 90 ? -17.552 6.079 10.484 1.00 96.00 90 PRO A O 1
ATOM 712 N N . PHE A 1 91 ? -16.103 6.319 8.786 1.00 97.06 91 PHE A N 1
ATOM 713 C CA . PHE A 1 91 ? -16.768 5.392 7.867 1.00 97.06 91 PHE A CA 1
ATOM 714 C C . PHE A 1 91 ? -15.753 4.775 6.910 1.00 97.06 91 PHE A C 1
ATOM 716 O O . PHE A 1 91 ? -14.657 5.298 6.735 1.00 97.06 91 PHE A O 1
ATOM 723 N N . ALA A 1 92 ? -16.110 3.658 6.283 1.00 97.31 92 ALA A N 1
ATOM 724 C CA . ALA A 1 92 ? -15.269 3.030 5.276 1.00 97.31 92 ALA A CA 1
ATOM 725 C C . ALA A 1 92 ? -16.052 2.771 3.993 1.00 97.31 92 ALA A C 1
ATOM 727 O O . ALA A 1 92 ? -17.240 2.450 4.038 1.00 97.31 92 ALA A O 1
ATOM 728 N N . ALA A 1 93 ? -15.365 2.869 2.863 1.00 98.00 93 ALA A N 1
ATOM 729 C CA . ALA A 1 93 ? -15.856 2.412 1.575 1.00 98.00 93 ALA A CA 1
ATOM 730 C C . ALA A 1 93 ? -14.833 1.452 0.970 1.00 98.00 93 ALA A C 1
ATOM 732 O O . ALA A 1 93 ? -13.633 1.613 1.172 1.00 98.00 93 ALA A O 1
ATOM 733 N N . ALA A 1 94 ? -15.308 0.442 0.252 1.00 97.81 94 ALA A N 1
ATOM 734 C CA . ALA A 1 94 ? -14.449 -0.568 -0.343 1.00 97.81 94 ALA A CA 1
ATOM 735 C C . ALA A 1 94 ? -14.774 -0.735 -1.821 1.00 97.81 94 ALA A C 1
ATOM 737 O O . ALA A 1 94 ? -15.931 -0.604 -2.229 1.00 97.81 94 ALA A O 1
ATOM 738 N N . GLN A 1 95 ? -13.762 -1.067 -2.613 1.00 98.00 95 GLN A N 1
ATOM 739 C CA . GLN A 1 95 ? -13.939 -1.422 -4.010 1.00 98.00 95 GLN A CA 1
ATOM 740 C C . GLN A 1 95 ? -13.110 -2.660 -4.338 1.00 98.00 95 GLN A C 1
ATOM 742 O O . GLN A 1 95 ? -11.929 -2.734 -4.013 1.00 98.00 95 GLN A O 1
ATOM 747 N N . VAL A 1 96 ? -13.743 -3.622 -5.011 1.00 98.00 96 VAL A N 1
ATOM 748 C CA . VAL A 1 96 ? -13.064 -4.771 -5.613 1.00 98.00 96 VAL A CA 1
ATOM 749 C C . VAL A 1 96 ? -13.141 -4.627 -7.124 1.00 98.00 96 VAL A C 1
ATOM 751 O O . VAL A 1 96 ? -14.225 -4.436 -7.679 1.00 98.00 96 VAL A O 1
ATOM 754 N N . GLY A 1 97 ? -12.004 -4.686 -7.807 1.00 97.44 97 GLY A N 1
ATOM 755 C CA . GLY A 1 97 ? -11.980 -4.598 -9.260 1.00 97.44 97 GLY A CA 1
ATOM 756 C C . GLY A 1 97 ? -10.582 -4.600 -9.856 1.00 97.44 97 GLY A C 1
ATOM 757 O O . GLY A 1 97 ? -9.582 -4.700 -9.154 1.00 97.44 97 GLY A O 1
ATOM 758 N N . LEU A 1 98 ? -10.526 -4.480 -11.182 1.00 97.62 98 LEU A N 1
ATOM 759 C CA . LEU A 1 98 ? -9.267 -4.493 -11.923 1.00 97.62 98 LEU A CA 1
ATOM 760 C C . LEU A 1 98 ? -8.491 -3.181 -11.762 1.00 97.62 98 LEU A C 1
ATOM 762 O O . LEU A 1 98 ? -9.090 -2.096 -11.811 1.00 97.62 98 LEU A O 1
ATOM 766 N N . GLY A 1 99 ? -7.172 -3.303 -11.643 1.00 97.19 99 GLY A N 1
ATOM 767 C CA . GLY A 1 99 ? -6.198 -2.232 -11.822 1.00 97.19 99 GLY A CA 1
ATOM 768 C C . GLY A 1 99 ? -5.120 -2.619 -12.825 1.00 97.19 99 GLY A C 1
ATOM 769 O O . GLY A 1 99 ? -4.879 -3.802 -13.082 1.00 97.19 99 GLY A O 1
ATOM 770 N N . PHE A 1 100 ? -4.491 -1.598 -13.404 1.00 97.88 100 PHE A N 1
ATOM 771 C CA . PHE A 1 100 ? -3.563 -1.757 -14.515 1.00 97.88 100 PHE A CA 1
ATOM 772 C C . PHE A 1 100 ? -2.247 -1.038 -14.236 1.00 97.88 100 PHE A C 1
ATOM 774 O O . PHE A 1 100 ? -2.225 0.176 -14.041 1.00 97.88 100 PHE A O 1
ATOM 781 N N . ARG A 1 101 ? -1.135 -1.774 -14.266 1.00 96.88 101 ARG A N 1
ATOM 782 C CA . ARG A 1 101 ? 0.214 -1.219 -14.092 1.00 96.88 101 ARG A CA 1
ATOM 783 C C . ARG A 1 101 ? 1.087 -1.672 -15.249 1.00 96.88 101 ARG A C 1
ATOM 785 O O . ARG A 1 101 ? 1.262 -2.861 -15.472 1.00 96.88 101 ARG A O 1
ATOM 792 N N . ASN A 1 102 ? 1.625 -0.734 -16.013 1.00 95.69 102 ASN A N 1
ATOM 793 C CA . ASN A 1 102 ? 2.502 -0.963 -17.153 1.00 95.69 102 ASN A CA 1
ATOM 794 C C . ASN A 1 102 ? 3.909 -1.367 -16.687 1.00 95.69 102 ASN A C 1
ATOM 796 O O . ASN A 1 102 ? 4.888 -0.661 -16.916 1.00 95.69 102 ASN A O 1
ATOM 800 N N . GLU A 1 103 ? 3.984 -2.504 -15.995 1.00 93.62 103 GLU A N 1
ATOM 801 C CA . GLU A 1 103 ? 5.208 -3.057 -15.428 1.00 93.62 103 GLU A CA 1
ATOM 802 C C . GLU A 1 103 ? 6.302 -3.188 -16.493 1.00 93.62 103 GLU A C 1
ATOM 804 O O . GLU A 1 103 ? 6.086 -3.772 -17.568 1.00 93.62 103 GLU A O 1
ATOM 809 N N . ILE A 1 104 ? 7.485 -2.653 -16.167 1.00 88.50 104 ILE A N 1
ATOM 810 C CA . ILE A 1 104 ? 8.648 -2.562 -17.063 1.00 88.50 104 ILE A CA 1
ATOM 811 C C . ILE A 1 104 ? 9.101 -3.963 -17.487 1.00 88.50 104 ILE A C 1
ATOM 813 O O . ILE A 1 104 ? 9.319 -4.230 -18.667 1.00 88.50 104 ILE A O 1
ATOM 817 N N . ALA A 1 105 ? 9.200 -4.879 -16.523 1.00 85.38 105 ALA A N 1
ATOM 818 C CA . ALA A 1 105 ? 9.602 -6.260 -16.745 1.00 85.38 105 ALA A CA 1
ATOM 819 C C . ALA A 1 105 ? 8.718 -7.206 -15.909 1.00 85.38 105 ALA A C 1
ATOM 821 O O . ALA A 1 105 ? 9.057 -7.481 -14.754 1.00 85.38 105 ALA A O 1
ATOM 822 N N . PRO A 1 106 ? 7.600 -7.718 -16.465 1.00 80.31 106 PRO A N 1
ATOM 823 C CA . PRO A 1 106 ? 6.735 -8.677 -15.783 1.00 80.31 106 PRO A CA 1
ATOM 824 C C . PRO A 1 106 ? 7.454 -10.029 -15.693 1.00 80.31 106 PRO A C 1
ATOM 826 O O . PRO A 1 106 ? 7.392 -10.873 -16.585 1.00 80.31 106 PRO A O 1
ATOM 829 N N . ARG A 1 107 ? 8.229 -10.196 -14.624 1.00 79.50 107 ARG A N 1
ATOM 830 C CA . ARG A 1 107 ? 8.941 -11.425 -14.261 1.00 79.50 107 ARG A CA 1
ATOM 831 C C . ARG A 1 107 ? 8.349 -11.920 -12.942 1.00 79.50 107 ARG A C 1
ATOM 833 O O . ARG A 1 107 ? 7.972 -11.096 -12.120 1.00 79.50 107 ARG A O 1
ATOM 840 N N . ALA A 1 108 ? 8.324 -13.237 -12.728 1.00 85.25 108 ALA A N 1
ATOM 841 C CA . ALA A 1 108 ? 7.722 -13.916 -11.564 1.00 85.25 108 ALA A CA 1
ATOM 842 C C . ALA A 1 108 ? 6.212 -14.240 -11.648 1.00 85.25 108 ALA A C 1
ATOM 844 O O . ALA A 1 108 ? 5.535 -14.342 -10.626 1.00 85.25 108 ALA A O 1
ATOM 845 N N . GLY A 1 109 ? 5.688 -14.479 -12.856 1.00 90.44 109 GLY A N 1
ATOM 846 C CA . GLY A 1 109 ? 4.327 -14.997 -13.043 1.00 90.44 109 GLY A CA 1
ATOM 847 C C . GLY A 1 109 ? 3.269 -14.068 -12.447 1.00 90.44 109 GLY A C 1
ATOM 848 O O . GLY A 1 109 ? 3.290 -12.868 -12.705 1.00 90.44 109 GLY A O 1
ATOM 849 N N . LEU A 1 110 ? 2.371 -14.612 -11.621 1.00 91.94 110 LEU A N 1
ATOM 850 C CA . LEU A 1 110 ? 1.278 -13.851 -11.002 1.00 91.94 110 LEU A CA 1
ATOM 851 C C . LEU A 1 110 ? 1.740 -12.776 -10.002 1.00 91.94 110 LEU A C 1
ATOM 853 O O . LEU A 1 110 ? 0.948 -11.905 -9.661 1.00 91.94 110 LEU A O 1
ATOM 857 N N . LEU A 1 111 ? 3.001 -12.796 -9.550 1.00 91.06 111 LEU A N 1
ATOM 858 C CA . LEU A 1 111 ? 3.518 -11.794 -8.609 1.00 91.06 111 LEU A CA 1
ATOM 859 C C . LEU A 1 111 ? 3.754 -10.422 -9.258 1.00 91.06 111 LEU A C 1
ATOM 861 O O . LEU A 1 111 ? 3.775 -9.416 -8.554 1.00 91.06 111 LEU A O 1
ATOM 865 N N . ARG A 1 112 ? 3.953 -10.365 -10.583 1.00 93.69 112 ARG A N 1
ATOM 866 C CA . ARG A 1 112 ? 4.108 -9.109 -11.338 1.00 93.69 112 ARG A CA 1
ATOM 867 C C . ARG A 1 112 ? 3.407 -9.208 -12.686 1.00 93.69 112 ARG A C 1
ATOM 869 O O . ARG A 1 112 ? 3.988 -9.652 -13.677 1.00 93.69 112 ARG A O 1
ATOM 876 N N . VAL A 1 113 ? 2.161 -8.752 -12.713 1.00 94.69 113 VAL A N 1
ATOM 877 C CA . VAL A 1 113 ? 1.299 -8.726 -13.898 1.00 94.69 113 VAL A CA 1
ATOM 878 C C . VAL A 1 113 ? 0.856 -7.301 -14.213 1.00 94.69 113 VAL A C 1
ATOM 880 O O . VAL A 1 113 ? 0.912 -6.416 -13.363 1.00 94.69 113 VAL A O 1
ATOM 883 N N . ARG A 1 114 ? 0.420 -7.077 -15.455 1.00 96.19 114 ARG A N 1
ATOM 884 C CA . ARG A 1 114 ? -0.014 -5.753 -15.926 1.00 96.19 114 ARG A CA 1
ATOM 885 C C . ARG A 1 114 ? -1.485 -5.444 -15.666 1.00 96.19 114 ARG A C 1
ATOM 887 O O . ARG A 1 114 ? -1.873 -4.281 -15.707 1.00 96.19 114 ARG A O 1
ATOM 894 N N . GLU A 1 115 ? -2.270 -6.475 -15.386 1.00 97.19 115 GLU A N 1
ATOM 895 C CA . GLU A 1 115 ? -3.692 -6.419 -15.066 1.00 97.19 115 GLU A CA 1
ATOM 896 C C . GLU A 1 115 ? -3.953 -7.402 -13.928 1.00 97.19 115 GLU A C 1
ATOM 898 O O . GLU A 1 115 ? -3.530 -8.558 -13.999 1.00 97.19 115 GLU A O 1
ATOM 903 N N . PHE A 1 116 ? -4.607 -6.939 -12.866 1.00 97.06 116 PHE A N 1
ATOM 904 C CA . PHE A 1 116 ? -4.932 -7.771 -11.712 1.00 97.06 116 PHE A CA 1
ATOM 905 C C . PHE A 1 116 ? -6.124 -7.219 -10.937 1.00 97.06 116 PHE A C 1
ATOM 907 O O . PHE A 1 116 ? -6.434 -6.028 -10.992 1.00 97.06 116 PHE A O 1
ATOM 914 N N . CYS A 1 117 ? -6.802 -8.108 -10.213 1.00 97.12 117 CYS A N 1
ATOM 915 C CA . CYS A 1 117 ? -7.885 -7.744 -9.311 1.00 97.12 117 CYS A CA 1
ATOM 916 C C . CYS A 1 117 ? -7.316 -7.285 -7.964 1.00 97.12 117 CYS A C 1
ATOM 918 O O . CYS A 1 117 ? -6.433 -7.937 -7.407 1.00 97.12 117 CYS A O 1
ATOM 920 N N . MET A 1 118 ? -7.843 -6.184 -7.439 1.00 97.19 118 MET A N 1
ATOM 921 C CA . MET A 1 118 ? -7.506 -5.628 -6.132 1.00 97.19 118 MET A CA 1
ATOM 922 C C . MET A 1 118 ? -8.780 -5.427 -5.323 1.00 97.19 118 MET A C 1
ATOM 924 O O . MET A 1 118 ? -9.833 -5.128 -5.889 1.00 97.19 118 MET A O 1
ATOM 928 N N . GLY A 1 119 ? -8.669 -5.575 -4.007 1.00 96.94 119 GLY A N 1
ATOM 929 C CA . GLY A 1 119 ? -9.670 -5.126 -3.048 1.00 96.94 119 GLY A CA 1
ATOM 930 C C . GLY A 1 119 ? -9.061 -4.039 -2.176 1.00 96.94 119 GLY A C 1
ATOM 931 O O . GLY A 1 119 ? -8.150 -4.328 -1.405 1.00 96.94 119 GLY A O 1
ATOM 932 N N . GLU A 1 120 ? -9.546 -2.809 -2.303 1.00 98.19 120 GLU A N 1
ATOM 933 C CA . GLU A 1 120 ? -9.072 -1.667 -1.518 1.00 98.19 120 GLU A CA 1
ATOM 934 C C . GLU A 1 120 ? -10.184 -1.166 -0.599 1.00 98.19 120 GLU A C 1
ATOM 936 O O . GLU A 1 120 ? -11.370 -1.214 -0.944 1.00 98.19 120 GLU A O 1
ATOM 941 N N . ILE A 1 121 ? -9.792 -0.710 0.590 1.00 98.19 121 ILE A N 1
ATOM 942 C CA . ILE A 1 121 ? -10.682 -0.153 1.605 1.00 98.19 121 ILE A CA 1
ATOM 943 C C . ILE A 1 121 ? -10.144 1.221 1.982 1.00 98.19 121 ILE A C 1
ATOM 945 O O . ILE A 1 121 ? -9.052 1.328 2.531 1.00 98.19 121 ILE A O 1
ATOM 949 N N . GLU A 1 122 ? -10.957 2.246 1.765 1.00 98.31 122 GLU A N 1
ATOM 950 C CA . GLU A 1 122 ? -10.697 3.598 2.240 1.00 98.31 122 GLU A CA 1
ATOM 951 C C . GLU A 1 122 ? -11.453 3.808 3.546 1.00 98.31 122 GLU A C 1
ATOM 953 O O . GLU A 1 122 ? -12.684 3.904 3.559 1.00 98.31 122 GLU A O 1
ATOM 958 N N . HIS A 1 123 ? -10.718 3.830 4.659 1.00 97.88 123 HIS A N 1
ATOM 959 C CA . HIS A 1 123 ? -11.263 4.090 5.987 1.00 97.88 123 HIS A CA 1
ATOM 960 C C . HIS A 1 123 ? -11.042 5.556 6.370 1.00 97.88 123 HIS A C 1
ATOM 962 O O . HIS A 1 123 ? -9.942 5.974 6.731 1.00 97.88 123 HIS A O 1
ATOM 968 N N . PHE A 1 124 ? -12.113 6.337 6.303 1.00 97.31 124 PHE A N 1
ATOM 969 C CA . PHE A 1 124 ? -12.128 7.755 6.620 1.00 97.31 124 PHE A CA 1
ATOM 970 C C . PHE A 1 124 ? -12.348 7.945 8.121 1.00 97.31 124 PHE A C 1
ATOM 972 O O . PHE A 1 124 ? -13.367 7.528 8.673 1.00 97.31 124 PHE A O 1
ATOM 979 N N . VAL A 1 125 ? -11.399 8.606 8.783 1.00 96.44 125 VAL A N 1
ATOM 980 C CA . VAL A 1 125 ? -11.380 8.814 10.238 1.00 96.44 125 VAL A CA 1
ATOM 981 C C . VAL A 1 125 ? -11.106 10.280 10.580 1.00 96.44 125 VAL A C 1
ATOM 983 O O . VAL A 1 125 ? -10.534 1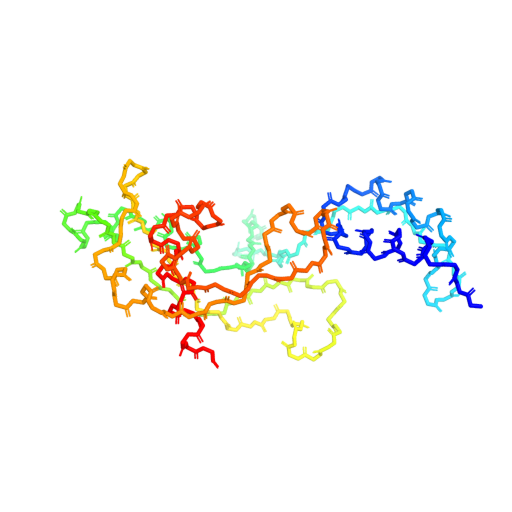1.011 9.770 1.00 96.44 125 VAL A O 1
ATOM 986 N N . ASN A 1 126 ? -11.533 10.727 11.764 1.00 94.81 126 ASN A N 1
ATOM 987 C CA . ASN A 1 126 ? -11.176 12.054 12.258 1.00 94.81 126 ASN A CA 1
ATOM 988 C C . ASN A 1 126 ? -9.651 12.105 12.499 1.00 94.81 126 ASN A C 1
ATOM 990 O O . ASN A 1 126 ? -9.123 11.245 13.203 1.00 94.81 126 ASN A O 1
ATOM 994 N N . PRO A 1 127 ? -8.908 13.080 11.946 1.00 95.12 127 PRO A N 1
ATOM 995 C CA . PRO A 1 127 ? -7.478 13.203 12.218 1.00 95.12 127 PRO A CA 1
ATOM 996 C C . PRO A 1 127 ? -7.139 13.371 13.709 1.00 95.12 127 PRO A C 1
ATOM 998 O O . PRO A 1 127 ? -6.050 12.95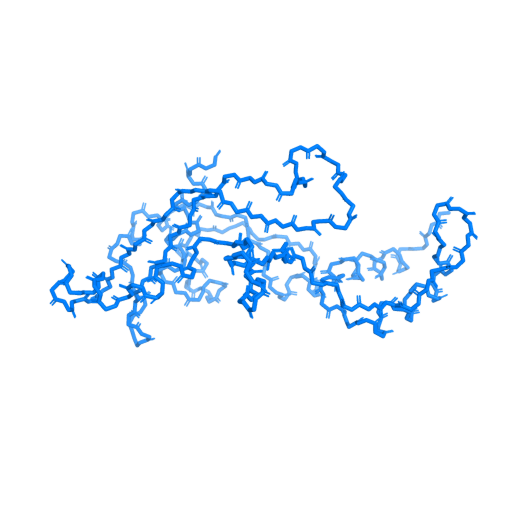7 14.108 1.00 95.12 127 PRO A O 1
ATOM 1001 N N . GLU A 1 128 ? -8.048 13.939 14.508 1.00 95.56 128 GLU A N 1
ATOM 1002 C CA . GLU A 1 128 ? -7.881 14.167 15.952 1.00 95.56 128 GLU A CA 1
ATOM 1003 C C . GLU A 1 128 ? -8.272 12.953 16.811 1.00 95.56 128 GLU A C 1
ATOM 1005 O O . GLU A 1 128 ? -7.852 12.860 17.961 1.00 95.56 128 GLU A O 1
ATOM 1010 N N . ASP A 1 129 ? -9.032 12.004 16.256 1.00 95.75 129 ASP A N 1
ATOM 1011 C CA . ASP A 1 129 ? -9.455 10.782 16.944 1.00 95.75 129 ASP A CA 1
ATOM 1012 C C . ASP A 1 129 ? -9.297 9.568 16.027 1.00 95.75 129 ASP A C 1
ATOM 1014 O O . ASP A 1 129 ? -10.133 9.295 15.166 1.00 95.75 129 ASP A O 1
ATOM 1018 N N . LYS A 1 130 ? -8.197 8.837 16.233 1.00 96.38 130 LYS A N 1
ATOM 1019 C CA . LYS A 1 130 ? -7.839 7.621 15.489 1.00 96.38 130 LYS A CA 1
ATOM 1020 C C . LYS A 1 130 ? -7.971 6.354 16.339 1.00 96.38 130 LYS A C 1
ATOM 1022 O O . LYS A 1 130 ? -7.305 5.356 16.043 1.00 96.38 130 LYS A O 1
ATOM 1027 N N . ALA A 1 131 ? -8.786 6.392 17.393 1.00 96.69 131 ALA A N 1
ATOM 1028 C CA . ALA A 1 131 ? -9.163 5.192 18.128 1.00 96.69 131 ALA A CA 1
ATOM 1029 C C . ALA A 1 131 ? -10.036 4.283 17.250 1.00 96.69 131 ALA A C 1
ATOM 1031 O O . ALA A 1 131 ? -10.740 4.755 16.353 1.00 96.69 131 ALA A O 1
ATOM 1032 N N . HIS A 1 132 ? -10.019 2.974 17.512 1.00 97.44 132 HIS A N 1
ATOM 1033 C CA . HIS A 1 132 ? -10.871 2.037 16.782 1.00 97.44 132 HIS A CA 1
ATOM 1034 C C . HIS A 1 132 ? -11.780 1.284 17.756 1.00 97.44 132 HIS A C 1
ATOM 1036 O O . HIS A 1 132 ? -11.274 0.529 18.588 1.00 97.44 132 HIS A O 1
ATOM 1042 N N . PRO A 1 133 ? -13.120 1.374 17.632 1.00 95.94 133 PRO A N 1
ATOM 1043 C CA . PRO A 1 133 ? -14.046 0.773 18.600 1.00 95.94 133 PRO A CA 1
ATOM 1044 C C . PRO A 1 133 ? -13.811 -0.724 18.850 1.00 95.94 133 PRO A C 1
ATOM 1046 O O . PRO A 1 133 ? -13.981 -1.217 19.963 1.00 95.94 133 PRO A O 1
ATOM 1049 N N . ASN A 1 134 ? -13.365 -1.445 17.816 1.00 97.12 134 ASN A N 1
ATOM 1050 C CA . ASN A 1 134 ? -13.106 -2.885 17.876 1.00 97.12 134 ASN A CA 1
ATOM 1051 C C . ASN A 1 134 ? -11.634 -3.253 18.116 1.00 97.12 134 ASN A C 1
ATOM 1053 O O . ASN A 1 134 ? -11.285 -4.426 17.998 1.00 97.12 134 ASN A O 1
ATOM 1057 N N . PHE A 1 135 ? -10.757 -2.304 18.453 1.00 98.19 135 PHE A N 1
ATOM 1058 C CA . PHE A 1 135 ? -9.334 -2.579 18.687 1.00 98.19 135 PHE A CA 1
ATOM 1059 C C . PHE A 1 135 ? -9.106 -3.677 19.734 1.00 98.19 135 PHE A C 1
ATOM 1061 O O . PHE A 1 135 ? -8.320 -4.598 19.524 1.00 98.19 135 PHE A O 1
ATOM 1068 N N . LYS A 1 136 ? -9.888 -3.656 20.820 1.00 97.81 136 LYS A N 1
ATOM 1069 C CA . LYS A 1 136 ? -9.816 -4.659 21.895 1.00 97.81 136 LYS A CA 1
ATOM 1070 C C . LYS A 1 136 ? -9.984 -6.101 21.404 1.00 97.81 136 LYS A C 1
ATOM 1072 O O . LYS A 1 136 ? -9.433 -7.003 22.017 1.00 97.81 136 LYS A O 1
ATOM 1077 N N . SER A 1 137 ? -10.709 -6.319 20.302 1.00 98.12 137 SER A N 1
ATOM 1078 C CA . SER A 1 137 ? -10.926 -7.660 19.735 1.00 98.12 137 SER A CA 1
ATOM 1079 C C . SER A 1 137 ? -9.680 -8.276 19.091 1.00 98.12 137 SER A C 1
ATOM 1081 O O . SER A 1 137 ? -9.669 -9.475 18.818 1.00 98.12 137 SER A O 1
ATOM 1083 N N . VAL A 1 138 ? -8.652 -7.464 18.826 1.00 98.12 138 VAL A N 1
ATOM 1084 C CA . VAL A 1 138 ? -7.410 -7.898 18.175 1.00 98.12 138 VAL A CA 1
ATOM 1085 C C . VAL A 1 138 ? -6.154 -7.567 18.979 1.00 98.12 138 VAL A C 1
ATOM 1087 O O . VAL A 1 138 ? -5.057 -7.892 18.537 1.00 98.12 138 VAL A O 1
ATOM 1090 N N . ALA A 1 139 ? -6.287 -6.931 20.146 1.00 97.94 139 ALA A N 1
ATOM 1091 C CA . ALA A 1 139 ? -5.155 -6.469 20.948 1.00 97.94 139 ALA A CA 1
ATOM 1092 C C . ALA A 1 139 ? -4.223 -7.612 21.402 1.00 97.94 139 ALA A C 1
ATOM 1094 O O . ALA A 1 139 ? -3.024 -7.395 21.559 1.00 97.94 139 ALA A O 1
ATOM 1095 N N . ASP A 1 140 ? -4.767 -8.820 21.572 1.00 98.12 140 ASP A N 1
ATOM 1096 C CA . ASP A 1 140 ? -4.056 -10.045 21.954 1.00 98.12 140 ASP A CA 1
ATOM 1097 C C . ASP A 1 140 ? -3.348 -10.740 20.778 1.00 98.12 140 ASP A C 1
ATOM 1099 O O . ASP A 1 140 ? -2.552 -11.655 20.988 1.00 98.12 140 ASP A O 1
ATOM 1103 N N . LYS A 1 141 ? -3.638 -10.348 19.531 1.00 98.00 141 LYS A N 1
ATOM 1104 C CA . LYS A 1 141 ? -3.022 -10.969 18.354 1.00 98.00 141 LYS A CA 1
ATOM 1105 C C . LYS A 1 141 ? -1.559 -10.582 18.267 1.00 98.00 141 LYS A C 1
ATOM 1107 O O . LYS A 1 141 ? -1.179 -9.475 18.623 1.00 98.00 141 LYS A O 1
ATOM 1112 N N . VAL A 1 142 ? -0.741 -11.504 17.777 1.00 97.94 142 VAL A N 1
ATOM 1113 C CA . VAL A 1 142 ? 0.701 -11.309 17.626 1.00 97.94 142 VAL A CA 1
ATOM 1114 C C . VAL A 1 142 ? 1.015 -10.989 16.172 1.00 97.94 142 VAL A C 1
ATOM 1116 O O . VAL A 1 142 ? 0.543 -11.688 15.275 1.00 97.94 142 VAL A O 1
ATOM 1119 N N . LEU A 1 143 ? 1.813 -9.945 15.954 1.00 97.00 143 LEU A N 1
ATOM 1120 C CA . LEU A 1 143 ? 2.313 -9.536 14.643 1.00 97.00 143 LEU A CA 1
ATOM 1121 C C . LEU A 1 143 ? 3.836 -9.684 14.588 1.00 97.00 143 LEU A C 1
ATOM 1123 O O . LEU A 1 143 ? 4.533 -9.447 15.578 1.00 97.00 143 LEU A O 1
ATOM 1127 N N . VAL A 1 144 ? 4.349 -10.014 13.403 1.00 97.19 144 VAL A N 1
ATOM 1128 C CA . VAL A 1 144 ? 5.774 -9.881 13.074 1.00 97.19 144 VAL A CA 1
ATOM 1129 C C . VAL A 1 144 ? 5.967 -8.528 12.396 1.00 97.19 144 VAL A C 1
ATOM 1131 O O . VAL A 1 144 ? 5.490 -8.303 11.287 1.00 97.19 144 VAL A O 1
ATOM 1134 N N . LEU A 1 145 ? 6.637 -7.608 13.082 1.00 96.81 145 LEU A N 1
ATOM 1135 C CA . LEU A 1 145 ? 6.776 -6.212 12.683 1.00 96.81 145 LEU A CA 1
ATOM 1136 C C . LEU A 1 145 ? 8.221 -5.888 12.312 1.00 96.81 145 LEU A C 1
ATOM 1138 O O . LEU A 1 145 ? 9.161 -6.321 12.980 1.00 96.81 145 LEU A O 1
ATOM 1142 N N . PHE A 1 146 ? 8.397 -5.077 11.270 1.00 94.94 146 PHE A N 1
ATOM 1143 C CA . PHE A 1 146 ? 9.707 -4.606 10.829 1.00 94.94 146 PHE A CA 1
ATOM 1144 C C . PHE A 1 146 ? 9.744 -3.076 10.803 1.00 94.94 146 PHE A C 1
ATOM 1146 O O . PHE A 1 146 ? 9.486 -2.443 9.779 1.00 94.94 146 PHE A O 1
ATOM 1153 N N . GLY A 1 147 ? 10.003 -2.478 11.968 1.00 93.00 147 GLY A N 1
ATOM 1154 C CA . GLY A 1 147 ? 9.996 -1.027 12.141 1.00 93.00 147 GLY A CA 1
ATOM 1155 C C . GLY A 1 147 ? 11.119 -0.326 11.374 1.00 93.00 147 GLY A C 1
ATOM 1156 O O . GLY A 1 147 ? 12.156 -0.920 11.086 1.00 93.00 147 GLY A O 1
ATOM 1157 N N . ARG A 1 148 ? 10.937 0.970 11.089 1.00 91.62 148 ARG A N 1
ATOM 1158 C CA . ARG A 1 148 ? 11.917 1.809 10.372 1.00 91.62 148 ARG A CA 1
ATOM 1159 C C . ARG A 1 148 ? 13.321 1.724 10.976 1.00 91.62 148 ARG A C 1
ATOM 1161 O O . ARG A 1 148 ? 14.296 1.538 10.256 1.00 91.62 148 ARG A O 1
ATOM 1168 N N . ASP A 1 149 ? 13.425 1.848 12.294 1.00 91.62 149 ASP A N 1
ATOM 1169 C CA . ASP A 1 149 ? 14.725 1.883 12.969 1.00 91.62 149 ASP A CA 1
ATOM 1170 C C . ASP A 1 149 ? 15.420 0.510 12.919 1.00 91.62 149 ASP A C 1
ATOM 1172 O O . ASP A 1 149 ? 16.644 0.432 12.853 1.00 91.62 149 ASP A O 1
ATOM 1176 N N . ASP A 1 150 ? 14.649 -0.581 12.857 1.00 90.94 150 ASP A N 1
ATOM 1177 C CA . ASP A 1 150 ? 15.185 -1.927 12.656 1.00 90.94 150 ASP A CA 1
ATOM 1178 C C . ASP A 1 150 ? 15.626 -2.158 11.202 1.00 90.94 150 ASP A C 1
ATOM 1180 O O . ASP A 1 150 ? 16.633 -2.825 10.976 1.00 90.94 150 ASP A O 1
ATOM 1184 N N . GLN A 1 151 ? 14.940 -1.572 10.213 1.00 88.44 151 GLN A N 1
ATOM 1185 C CA . GLN A 1 151 ? 15.362 -1.609 8.803 1.00 88.44 151 GLN A CA 1
ATOM 1186 C C . GLN A 1 151 ? 16.719 -0.917 8.594 1.00 88.44 151 GLN A C 1
ATOM 1188 O O . GLN A 1 151 ? 17.572 -1.420 7.857 1.00 88.44 151 GLN A O 1
ATOM 1193 N N . LEU A 1 152 ? 16.929 0.218 9.271 1.00 86.00 152 LEU A N 1
ATOM 1194 C CA . LEU A 1 152 ? 18.173 0.992 9.214 1.00 86.00 152 LEU A CA 1
ATOM 1195 C C . LEU A 1 152 ? 19.279 0.424 10.114 1.00 86.00 152 LEU A C 1
ATOM 1197 O O . LEU A 1 152 ? 20.459 0.574 9.799 1.00 86.00 152 LEU A O 1
ATOM 1201 N N . GLY A 1 153 ? 18.896 -0.192 11.233 1.00 86.00 153 GLY A N 1
ATOM 1202 C CA . GLY A 1 153 ? 19.795 -0.699 12.262 1.00 86.00 153 GLY A CA 1
ATOM 1203 C C . GLY A 1 153 ? 19.920 -2.219 12.248 1.00 86.00 153 GLY A C 1
ATOM 1204 O O . GLY A 1 153 ? 20.685 -2.782 11.471 1.00 86.00 153 GLY A O 1
ATOM 1205 N N . SER A 1 154 ? 19.203 -2.875 13.165 1.00 83.56 154 SER A N 1
ATOM 1206 C CA . SER A 1 154 ? 19.411 -4.283 13.542 1.00 83.56 154 SER A CA 1
ATOM 1207 C C . SER A 1 154 ? 19.183 -5.298 12.415 1.00 83.56 154 SER A C 1
ATOM 1209 O O . SER A 1 154 ? 19.676 -6.424 12.502 1.00 83.56 154 SER A O 1
ATOM 1211 N N . GLY A 1 155 ? 18.397 -4.938 11.396 1.00 85.56 155 GLY A N 1
ATOM 1212 C CA . GLY A 1 155 ? 17.945 -5.833 10.335 1.00 85.56 155 GLY A CA 1
ATOM 1213 C C . GLY A 1 155 ? 17.005 -6.941 10.819 1.00 85.56 155 GLY A C 1
ATOM 1214 O O . GLY A 1 155 ? 16.802 -7.911 10.091 1.00 85.56 155 GLY A O 1
ATOM 1215 N N . LYS A 1 156 ? 16.470 -6.841 12.044 1.00 90.44 156 LYS A N 1
ATOM 1216 C CA . LYS A 1 156 ? 15.664 -7.889 12.682 1.00 90.44 156 LYS A CA 1
ATOM 1217 C C . LYS A 1 156 ? 14.218 -7.453 12.870 1.00 90.44 156 LYS A C 1
ATOM 1219 O O . LYS A 1 156 ? 13.931 -6.320 13.239 1.00 90.44 156 LYS A O 1
ATOM 1224 N N . THR A 1 157 ? 13.304 -8.393 12.673 1.00 94.88 157 THR A N 1
ATOM 1225 C CA . THR A 1 157 ? 11.887 -8.213 12.989 1.00 94.88 157 THR A CA 1
ATOM 1226 C C . THR A 1 157 ? 11.635 -8.350 14.489 1.00 94.88 157 THR A C 1
ATOM 1228 O O . THR A 1 157 ? 12.354 -9.066 15.190 1.00 94.88 157 THR A O 1
ATOM 1231 N N . LYS A 1 158 ? 10.570 -7.715 14.972 1.00 95.00 158 LYS A N 1
ATOM 1232 C CA . LYS A 1 158 ? 10.056 -7.842 16.339 1.00 95.00 158 LYS A CA 1
ATOM 1233 C C . LYS A 1 158 ? 8.736 -8.598 16.314 1.00 95.00 158 LYS A C 1
ATOM 1235 O O . LYS A 1 158 ? 7.876 -8.300 15.493 1.00 95.00 158 LYS A O 1
ATOM 1240 N N . THR A 1 159 ? 8.573 -9.545 17.228 1.00 97.56 159 THR A N 1
ATOM 1241 C CA . THR A 1 159 ? 7.324 -10.292 17.405 1.00 97.56 159 THR A CA 1
ATOM 1242 C C . THR A 1 159 ? 6.667 -9.814 18.688 1.00 97.56 159 THR A C 1
ATOM 1244 O O . THR A 1 159 ? 7.222 -10.025 19.762 1.00 97.56 159 THR A O 1
ATOM 1247 N N . LEU A 1 160 ? 5.533 -9.127 18.569 1.00 97.19 160 LEU A N 1
ATOM 1248 C CA . LEU A 1 160 ? 4.858 -8.447 19.680 1.00 97.19 160 LEU A CA 1
ATOM 1249 C C . LEU A 1 160 ? 3.343 -8.589 19.538 1.00 97.19 160 LEU A C 1
ATOM 1251 O O . LEU A 1 160 ? 2.841 -8.788 18.426 1.00 97.19 160 LEU A O 1
ATOM 1255 N N . SER A 1 161 ? 2.606 -8.450 20.641 1.00 98.19 161 SER A N 1
ATOM 1256 C CA . SER A 1 161 ? 1.154 -8.298 20.548 1.00 98.19 161 SER A CA 1
ATOM 1257 C C . SER A 1 161 ? 0.780 -6.957 19.905 1.00 98.19 161 SER A C 1
ATOM 1259 O O . SER A 1 161 ? 1.521 -5.974 19.982 1.00 98.19 161 SER A O 1
ATOM 1261 N N . VAL A 1 162 ? -0.392 -6.893 19.277 1.00 97.94 162 VAL A N 1
ATOM 1262 C CA . VAL A 1 162 ? -0.941 -5.668 18.680 1.00 97.94 162 VAL A CA 1
ATOM 1263 C C . VAL A 1 162 ? -1.081 -4.570 19.739 1.00 97.94 162 VAL A C 1
ATOM 1265 O O . VAL A 1 162 ? -0.747 -3.415 19.478 1.00 97.94 162 VAL A O 1
ATOM 1268 N N . GLY A 1 163 ? -1.531 -4.930 20.946 1.00 98.00 163 GLY A N 1
ATOM 1269 C CA . GLY A 1 163 ? -1.626 -4.014 22.081 1.00 98.00 163 GLY A CA 1
ATOM 1270 C C . GLY A 1 163 ? -0.277 -3.408 22.469 1.00 98.00 163 GLY A C 1
ATOM 1271 O O . GLY A 1 163 ? -0.169 -2.190 22.608 1.00 98.00 163 GLY A O 1
ATOM 1272 N N . GLU A 1 164 ? 0.764 -4.236 22.587 1.00 98.12 164 GLU A N 1
ATOM 1273 C CA . GLU A 1 164 ? 2.130 -3.772 22.872 1.00 98.12 164 GLU A CA 1
ATOM 1274 C C . GLU A 1 164 ? 2.699 -2.916 21.738 1.00 98.12 164 GLU A C 1
ATOM 1276 O O . GLU A 1 164 ? 3.377 -1.919 21.982 1.00 98.12 164 GLU A O 1
ATOM 1281 N N . ALA A 1 165 ? 2.414 -3.268 20.484 1.00 97.88 165 ALA A N 1
ATOM 1282 C CA . ALA A 1 165 ? 2.885 -2.507 19.335 1.00 97.88 165 ALA A CA 1
ATOM 1283 C C . ALA A 1 165 ? 2.324 -1.074 19.324 1.00 97.88 165 ALA A C 1
ATOM 1285 O O . ALA A 1 165 ? 3.051 -0.139 18.991 1.00 97.88 165 ALA A O 1
ATOM 1286 N N . VAL A 1 166 ? 1.062 -0.885 19.727 1.00 97.88 166 VAL A N 1
ATOM 1287 C CA . VAL A 1 166 ? 0.461 0.452 19.869 1.00 97.88 166 VAL A CA 1
ATOM 1288 C C . VAL A 1 166 ? 0.993 1.174 21.105 1.00 97.88 166 VAL A C 1
ATOM 1290 O O . VAL A 1 166 ? 1.385 2.334 21.008 1.00 97.88 166 VAL A O 1
ATOM 1293 N N . SER A 1 167 ? 1.064 0.506 22.261 1.00 97.56 167 SER A N 1
ATOM 1294 C CA . SER A 1 167 ? 1.493 1.152 23.513 1.00 97.56 167 SER A CA 1
ATOM 1295 C C . SER A 1 167 ? 2.955 1.608 23.492 1.00 97.56 167 SER A C 1
ATOM 1297 O O . SER A 1 167 ? 3.295 2.616 24.106 1.00 97.56 167 SER A O 1
ATOM 1299 N N . THR A 1 168 ? 3.813 0.904 22.751 1.00 96.19 168 THR A N 1
ATOM 1300 C CA . THR A 1 168 ? 5.222 1.275 22.540 1.00 96.19 168 THR A CA 1
ATOM 1301 C C . THR A 1 168 ? 5.418 2.317 21.436 1.00 96.19 168 THR A C 1
ATOM 1303 O O . THR A 1 168 ? 6.540 2.775 21.225 1.00 96.19 168 THR A O 1
ATOM 1306 N N . GLY A 1 169 ? 4.356 2.694 20.714 1.00 95.94 169 GLY A N 1
ATOM 1307 C CA . GLY A 1 169 ? 4.419 3.624 19.585 1.00 95.94 169 GLY A CA 1
ATOM 1308 C C . GLY A 1 169 ? 5.035 3.037 18.310 1.00 95.94 169 GLY A C 1
ATOM 1309 O O . GLY A 1 169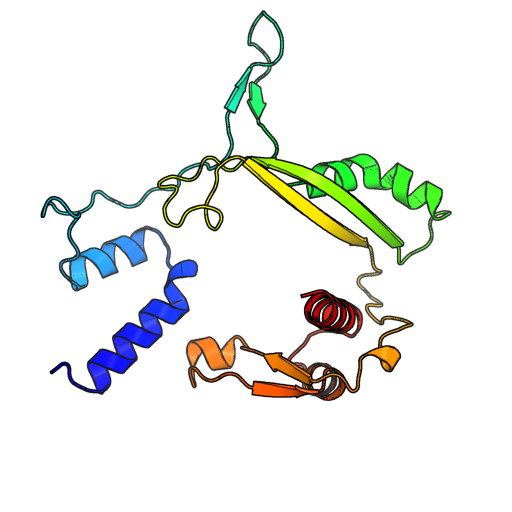 ? 5.244 3.772 17.345 1.00 95.94 169 GLY A O 1
ATOM 1310 N N . LEU A 1 170 ? 5.309 1.726 18.272 1.00 96.31 170 LEU A N 1
ATOM 1311 C CA . LEU A 1 170 ? 5.774 1.040 17.062 1.00 96.31 170 LEU A CA 1
ATOM 1312 C C . LEU A 1 170 ? 4.701 1.061 15.962 1.00 96.31 170 LEU A C 1
ATOM 1314 O O . LEU A 1 170 ? 5.025 1.180 14.781 1.00 96.31 170 LEU A O 1
ATOM 1318 N N . VAL A 1 171 ? 3.427 0.981 16.354 1.00 97.50 171 VAL A N 1
ATOM 1319 C CA . VAL A 1 171 ? 2.266 1.226 15.496 1.00 97.50 171 VAL A CA 1
ATOM 1320 C C . VAL A 1 171 ? 1.551 2.478 15.992 1.00 97.50 171 VAL A C 1
ATOM 1322 O O . VAL A 1 171 ? 1.248 2.610 17.171 1.00 97.50 171 VAL A O 1
ATOM 1325 N N . ASN A 1 172 ? 1.287 3.411 15.078 1.00 97.19 172 ASN A N 1
ATOM 1326 C CA . ASN A 1 172 ? 0.911 4.786 15.417 1.00 97.19 172 ASN A CA 1
ATOM 1327 C C . ASN A 1 172 ? -0.406 4.921 16.207 1.00 97.19 172 ASN A C 1
ATOM 1329 O O . ASN A 1 172 ? -0.509 5.790 17.064 1.00 97.19 172 ASN A O 1
ATOM 1333 N N . ASN A 1 173 ? -1.425 4.122 15.883 1.00 97.75 173 ASN A N 1
ATOM 1334 C CA . ASN A 1 173 ? -2.753 4.225 16.489 1.00 97.75 173 ASN A CA 1
ATOM 1335 C C . ASN A 1 173 ? -3.537 2.911 16.370 1.00 97.75 173 ASN A C 1
ATOM 1337 O O . ASN A 1 173 ? -3.170 2.011 15.610 1.00 97.75 173 ASN A O 1
ATOM 1341 N N . GLU A 1 174 ? -4.643 2.837 17.109 1.00 98.19 174 GLU A N 1
ATOM 1342 C CA . GLU A 1 174 ? -5.523 1.670 17.171 1.00 98.19 174 GLU A CA 1
ATOM 1343 C C . GLU A 1 174 ? -6.175 1.326 15.827 1.00 98.19 174 GLU A C 1
ATOM 1345 O O . GLU A 1 174 ? -6.319 0.147 15.516 1.00 98.19 174 GLU A O 1
ATOM 1350 N N . THR A 1 175 ? -6.546 2.320 15.013 1.00 98.00 175 THR A N 1
ATOM 1351 C CA . THR A 1 175 ? -7.159 2.087 13.693 1.00 98.00 175 THR A CA 1
ATOM 1352 C C . THR A 1 175 ? -6.202 1.386 12.739 1.00 98.00 175 THR A C 1
ATOM 1354 O O . THR A 1 175 ? -6.557 0.359 12.158 1.00 98.00 175 THR A O 1
ATOM 1357 N N . LEU A 1 176 ? -4.964 1.872 12.623 1.00 97.88 176 LEU A N 1
ATOM 1358 C CA . LEU A 1 176 ? -3.935 1.222 11.810 1.00 97.88 176 LEU A CA 1
ATOM 1359 C C . LEU A 1 176 ? -3.663 -0.202 12.311 1.00 97.88 176 LEU A C 1
ATOM 1361 O O . LEU A 1 176 ? -3.669 -1.154 11.532 1.00 97.88 176 LEU A O 1
ATOM 1365 N N . ALA A 1 177 ? -3.485 -0.349 13.622 1.00 98.00 177 ALA A N 1
ATOM 1366 C CA . ALA A 1 177 ? -3.222 -1.629 14.262 1.00 98.00 177 ALA A CA 1
ATOM 1367 C C . ALA A 1 177 ? -4.368 -2.637 14.066 1.00 98.00 177 ALA A C 1
ATOM 1369 O O . ALA A 1 177 ? -4.122 -3.817 13.801 1.00 98.00 177 ALA A O 1
ATOM 1370 N N . TYR A 1 178 ? -5.618 -2.169 14.130 1.00 98.50 178 TYR A N 1
ATOM 1371 C CA . TYR A 1 178 ? -6.799 -2.984 13.876 1.00 98.50 178 TYR A CA 1
ATOM 1372 C C . TYR A 1 178 ? -6.778 -3.558 12.459 1.00 98.50 178 TYR A C 1
ATOM 1374 O O . TYR A 1 178 ? -6.918 -4.770 12.290 1.00 98.50 178 TYR A O 1
ATOM 1382 N N . PHE A 1 179 ? -6.544 -2.721 11.444 1.00 98.25 179 PHE A N 1
ATOM 1383 C CA . PHE A 1 179 ? -6.486 -3.193 10.062 1.00 98.25 179 PHE A CA 1
ATOM 1384 C C . PHE A 1 179 ? -5.285 -4.104 9.798 1.00 98.25 179 PHE A C 1
ATOM 1386 O O . PHE A 1 179 ? -5.459 -5.119 9.132 1.00 98.25 179 PHE A O 1
ATOM 1393 N N . MET A 1 180 ? -4.109 -3.842 10.381 1.00 98.06 180 MET A N 1
ATOM 1394 C CA . MET A 1 180 ? -2.959 -4.756 10.282 1.00 98.06 180 MET A CA 1
ATOM 1395 C C . MET A 1 180 ? -3.303 -6.162 10.797 1.00 98.06 180 MET A C 1
ATOM 1397 O O . MET A 1 180 ? -3.053 -7.156 10.114 1.00 98.06 180 MET A O 1
ATOM 1401 N N . ALA A 1 181 ? -3.934 -6.249 11.971 1.00 98.00 181 ALA A N 1
ATOM 1402 C CA . ALA A 1 181 ? -4.337 -7.524 12.555 1.00 98.00 181 ALA A CA 1
ATOM 1403 C C . ALA A 1 181 ? -5.429 -8.227 11.736 1.00 98.00 181 ALA A C 1
ATOM 1405 O O . ALA A 1 181 ? -5.359 -9.436 11.519 1.00 98.00 181 ALA A O 1
ATOM 1406 N N . ARG A 1 182 ? -6.429 -7.484 11.244 1.00 98.06 182 ARG A N 1
ATOM 1407 C CA . ARG A 1 182 ? -7.487 -8.042 10.388 1.00 98.06 182 ARG A CA 1
ATOM 1408 C C . ARG A 1 182 ? -6.949 -8.552 9.055 1.00 98.06 182 ARG A C 1
ATOM 1410 O O . ARG A 1 182 ? -7.412 -9.597 8.610 1.00 98.06 182 ARG A O 1
ATOM 1417 N N . THR A 1 183 ? -5.974 -7.867 8.463 1.00 97.19 183 THR A N 1
ATOM 1418 C CA . THR A 1 183 ? -5.290 -8.323 7.247 1.00 97.19 183 THR A CA 1
ATOM 1419 C C . THR A 1 183 ? -4.518 -9.610 7.508 1.00 97.19 183 THR A C 1
ATOM 1421 O O . THR A 1 183 ? -4.661 -10.553 6.740 1.00 97.19 183 THR A O 1
ATOM 1424 N N . GLN A 1 184 ? -3.778 -9.707 8.620 1.00 96.56 184 GLN A N 1
ATOM 1425 C CA . GLN A 1 184 ? -3.096 -10.955 8.983 1.00 96.56 184 GLN A CA 1
ATOM 1426 C C . GLN A 1 184 ? -4.071 -12.122 9.183 1.00 96.56 184 GLN A C 1
ATOM 1428 O O . GLN A 1 184 ? -3.754 -13.236 8.801 1.00 96.56 184 GLN A O 1
ATOM 1433 N N . LEU A 1 185 ? -5.244 -11.884 9.774 1.00 96.00 185 LEU A N 1
ATOM 1434 C CA . LEU A 1 185 ? -6.259 -12.928 9.974 1.00 96.00 185 LEU A CA 1
ATOM 1435 C C . LEU A 1 185 ? -6.955 -13.371 8.680 1.00 96.00 185 LEU A C 1
ATOM 1437 O O . LEU A 1 185 ? -7.602 -14.414 8.673 1.00 96.00 185 LEU A O 1
ATOM 1441 N N . PHE A 1 186 ? -6.907 -12.547 7.636 1.00 96.31 186 PHE A N 1
ATOM 1442 C CA . PHE A 1 186 ? -7.502 -12.856 6.339 1.00 96.31 186 PHE A CA 1
ATOM 1443 C C . PHE A 1 186 ? -6.557 -13.657 5.432 1.00 96.31 186 PHE A C 1
ATOM 1445 O O . PHE A 1 186 ? -7.044 -14.448 4.625 1.00 96.31 186 PHE A O 1
ATOM 1452 N N . MET A 1 187 ? -5.245 -13.422 5.548 1.00 90.69 187 MET A N 1
ATOM 1453 C CA . MET A 1 187 ? -4.198 -14.150 4.816 1.00 90.69 187 MET A CA 1
ATOM 1454 C C . MET A 1 187 ? -4.042 -15.585 5.320 1.00 90.69 187 MET A C 1
ATOM 1456 O O . MET A 1 187 ? -3.817 -16.461 4.457 1.00 90.69 187 MET A O 1
#

Sequence (187 aa):
TMPADQREEHLRIQRQADAFSPEELDALLLKYDCKAPSGQPYSQAFPFNLMFKTSIGPEGTAVGYLRPETAQGLFVNFRRLLDLNAGKMPFAAAQVGLGFRNEIAPRAGLLRVREFCMGEIEHFVNPEDKAHPNFKSVADKVLVLFGRDDQLGSGKTKTLSVGEAVSTGLVNNETLAYFMARTQLFM